Protein AF-A0A1G8EFN6-F1 (afdb_monomer)

Structure (mmCIF, N/CA/C/O backbone):
data_AF-A0A1G8EFN6-F1
#
_entry.id   AF-A0A1G8EFN6-F1
#
loop_
_atom_site.group_PDB
_atom_site.id
_atom_site.type_symbol
_atom_site.label_atom_id
_atom_site.label_alt_id
_atom_site.label_comp_id
_atom_site.label_asym_id
_atom_site.label_entity_id
_atom_site.label_seq_id
_atom_site.pdbx_PDB_ins_code
_atom_site.Cartn_x
_atom_site.Cartn_y
_atom_site.Cartn_z
_atom_site.occupancy
_atom_site.B_iso_or_equiv
_atom_site.auth_seq_id
_atom_site.auth_comp_id
_atom_site.auth_asym_id
_atom_site.auth_atom_id
_atom_site.pdbx_PDB_model_num
ATOM 1 N N . MET A 1 1 ? -45.320 10.508 30.151 1.00 51.62 1 MET A N 1
ATOM 2 C CA . MET A 1 1 ? -44.041 9.845 29.799 1.00 51.62 1 MET A CA 1
ATOM 3 C C . MET A 1 1 ? -43.028 10.117 30.900 1.00 51.62 1 MET A C 1
ATOM 5 O O . MET A 1 1 ? -42.750 11.281 31.154 1.00 51.62 1 MET A O 1
ATOM 9 N N . ALA A 1 2 ? -42.497 9.087 31.560 1.00 49.62 2 ALA A N 1
ATOM 10 C CA . ALA A 1 2 ? -41.414 9.253 32.530 1.00 49.62 2 ALA A CA 1
ATOM 11 C C . ALA A 1 2 ? -40.060 9.252 31.800 1.00 49.62 2 ALA A C 1
ATOM 13 O O . ALA A 1 2 ? -39.802 8.377 30.974 1.00 49.62 2 ALA A O 1
ATOM 14 N N . ARG A 1 3 ? -39.199 10.236 32.081 1.00 64.25 3 ARG A N 1
ATOM 15 C CA . ARG A 1 3 ? -37.804 10.275 31.617 1.00 64.25 3 ARG A CA 1
ATOM 16 C C . ARG A 1 3 ? -36.894 10.329 32.835 1.00 64.25 3 ARG A C 1
ATOM 18 O O . ARG A 1 3 ? -37.072 11.199 33.679 1.00 64.25 3 ARG A O 1
ATOM 25 N N . SER A 1 4 ? -35.908 9.441 32.888 1.00 68.44 4 SER A N 1
ATOM 26 C CA . SER A 1 4 ? -34.828 9.504 33.872 1.00 68.44 4 SER A CA 1
ATOM 27 C C . SER A 1 4 ? -33.563 10.033 33.200 1.00 68.44 4 SER A C 1
ATOM 29 O O . SER A 1 4 ? -33.273 9.682 32.054 1.00 68.44 4 SER A O 1
ATOM 31 N N . ARG A 1 5 ? -32.835 10.919 33.885 1.00 82.94 5 ARG A N 1
ATOM 32 C CA . ARG A 1 5 ? -31.541 11.444 33.433 1.00 82.94 5 ARG A CA 1
ATOM 33 C C . ARG A 1 5 ? -30.468 10.980 34.404 1.00 82.94 5 ARG A C 1
ATOM 35 O O . ARG A 1 5 ? -30.599 11.178 35.605 1.00 82.94 5 ARG A O 1
ATOM 42 N N . VAL A 1 6 ? -29.394 10.418 33.863 1.00 83.38 6 VAL A N 1
ATOM 43 C CA . VAL A 1 6 ? -28.186 10.088 34.620 1.00 83.38 6 VAL A CA 1
ATOM 44 C C . VAL A 1 6 ? -27.107 11.087 34.228 1.00 83.38 6 VAL A C 1
ATOM 46 O O . VAL A 1 6 ? -26.830 11.268 33.043 1.00 83.38 6 VAL A O 1
ATOM 49 N N . GLN A 1 7 ? -26.509 11.743 35.219 1.00 86.56 7 GLN A N 1
ATOM 50 C CA . GLN A 1 7 ? -25.339 12.593 35.025 1.00 86.56 7 GLN A CA 1
ATOM 51 C C . GLN A 1 7 ? -24.101 11.857 35.5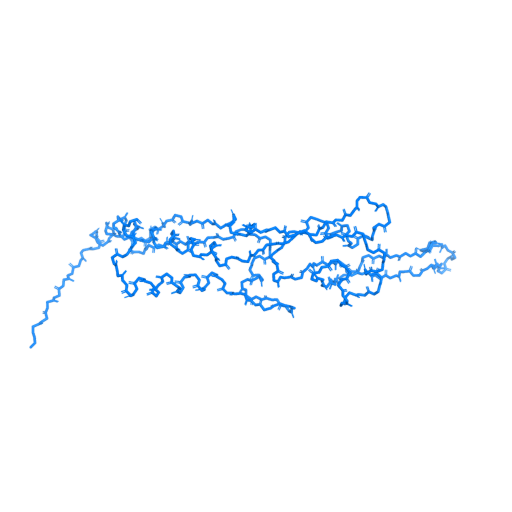26 1.00 86.56 7 GLN A C 1
ATOM 53 O O . GLN A 1 7 ? -24.049 11.414 36.672 1.00 86.56 7 GLN A O 1
ATOM 58 N N . LEU A 1 8 ? -23.106 11.714 34.655 1.00 88.00 8 LEU A N 1
ATOM 59 C CA . LEU A 1 8 ? -21.818 11.139 35.021 1.00 88.00 8 LEU A CA 1
ATOM 60 C C . LEU A 1 8 ? -20.874 12.261 35.438 1.00 88.00 8 LEU A C 1
ATOM 62 O O . LEU A 1 8 ? -20.755 13.270 34.744 1.00 88.00 8 LEU A O 1
ATOM 66 N N . THR A 1 9 ? -20.162 12.071 36.547 1.00 92.81 9 THR A N 1
ATOM 67 C CA . THR A 1 9 ? -19.117 13.020 36.933 1.00 92.81 9 THR A CA 1
ATOM 68 C C . THR A 1 9 ? -17.960 12.957 35.929 1.00 92.81 9 THR A C 1
ATOM 70 O O . THR A 1 9 ? -17.639 11.871 35.428 1.00 92.81 9 THR A O 1
ATOM 73 N N . PRO A 1 10 ? -17.269 14.080 35.654 1.00 91.50 10 PRO A N 1
ATOM 74 C CA . PRO A 1 10 ? -16.129 14.087 34.738 1.00 91.50 10 PRO A CA 1
ATOM 75 C C . PRO A 1 10 ? -15.048 13.059 35.107 1.00 91.50 10 PRO A C 1
ATOM 77 O O . PRO A 1 10 ? -14.484 12.405 34.232 1.00 91.50 10 PRO A O 1
ATOM 80 N N . GLY A 1 11 ? -14.793 12.859 36.405 1.00 92.81 11 GLY A N 1
ATOM 81 C CA . GLY A 1 11 ? -13.846 11.851 36.889 1.00 92.81 11 GLY A CA 1
ATOM 82 C C . GLY A 1 11 ? -14.282 10.414 36.588 1.00 92.81 11 GLY A C 1
ATOM 83 O O . GLY A 1 11 ? -13.457 9.586 36.207 1.00 92.81 11 GLY A O 1
ATOM 84 N N . PHE A 1 12 ? -15.579 10.106 36.696 1.00 92.50 12 PHE A N 1
ATOM 85 C CA . PHE A 1 12 ? -16.094 8.789 36.325 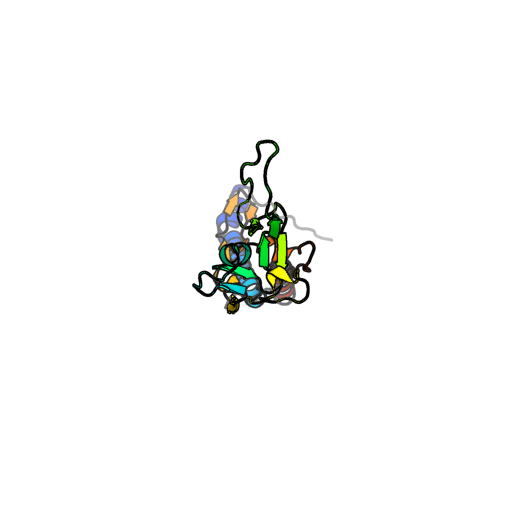1.00 92.50 12 PHE A CA 1
ATOM 86 C C . PHE A 1 12 ? -16.023 8.554 34.813 1.00 92.50 12 PHE A C 1
ATOM 88 O O . PHE A 1 12 ? -15.548 7.502 34.391 1.00 92.50 12 PHE A O 1
ATOM 95 N N . ALA A 1 13 ? -16.390 9.550 34.001 1.00 91.94 13 ALA A N 1
ATOM 96 C CA . ALA A 1 13 ? -16.280 9.468 32.545 1.00 91.94 13 ALA A CA 1
ATOM 97 C C . ALA A 1 13 ? -14.833 9.211 32.083 1.00 91.94 13 ALA A C 1
ATOM 99 O O . ALA A 1 13 ? -14.603 8.342 31.243 1.00 91.94 13 ALA A O 1
ATOM 100 N N . LYS A 1 14 ? -13.844 9.889 32.685 1.00 94.25 14 LYS A N 1
ATOM 101 C CA . LYS A 1 14 ? -12.415 9.643 32.414 1.00 94.25 14 LYS A CA 1
ATOM 102 C C . LYS A 1 14 ? -11.990 8.213 32.761 1.00 94.25 14 LYS A C 1
ATOM 104 O O . LYS A 1 14 ? -11.278 7.586 31.984 1.00 94.25 14 LYS A O 1
ATOM 109 N N . ARG A 1 15 ? -12.448 7.662 33.892 1.00 93.69 15 ARG A N 1
ATOM 110 C CA . ARG A 1 15 ? -12.154 6.264 34.270 1.00 93.69 15 ARG A CA 1
ATOM 111 C C . ARG A 1 15 ? -12.796 5.251 33.323 1.00 93.69 15 ARG A C 1
ATOM 113 O O . ARG A 1 15 ? -12.172 4.239 33.016 1.00 93.69 15 ARG A O 1
ATOM 120 N N . LEU A 1 16 ? -14.009 5.523 32.837 1.00 95.25 16 LEU A N 1
ATOM 121 C CA . LEU A 1 16 ? -14.641 4.694 31.807 1.00 95.25 16 LEU A CA 1
ATOM 122 C C . LEU A 1 16 ? -13.840 4.718 30.500 1.00 95.25 16 LEU A C 1
ATOM 124 O O . LEU A 1 16 ? -13.570 3.654 29.941 1.00 95.25 16 LEU A O 1
ATOM 128 N N . ALA A 1 17 ? -13.429 5.911 30.057 1.00 94.25 17 ALA A N 1
ATOM 129 C CA . ALA A 1 17 ? -12.595 6.097 28.873 1.00 94.25 17 ALA A CA 1
ATOM 130 C C . ALA A 1 17 ? -11.268 5.326 28.994 1.00 94.25 17 ALA A C 1
ATOM 132 O O . ALA A 1 17 ? -10.945 4.518 28.129 1.00 94.25 17 ALA A O 1
ATOM 133 N N . ALA A 1 18 ? -10.553 5.497 30.109 1.00 93.88 18 ALA A N 1
ATOM 134 C CA . ALA A 1 18 ? -9.249 4.878 30.350 1.00 93.88 18 ALA A CA 1
ATOM 135 C C . ALA A 1 18 ? -9.283 3.355 30.586 1.00 93.88 18 ALA A C 1
ATOM 137 O O . ALA A 1 18 ? -8.236 2.712 30.540 1.00 93.88 18 ALA A O 1
ATOM 138 N N . GLY A 1 19 ? -10.456 2.779 30.864 1.00 95.50 19 GLY A N 1
ATOM 139 C CA . GLY A 1 19 ? -10.611 1.361 31.182 1.00 95.50 19 GLY A CA 1
ATOM 140 C C . GLY A 1 19 ? -11.482 0.622 30.163 1.00 95.50 19 GLY A C 1
ATOM 141 O O . GLY A 1 19 ? -10.977 0.226 29.112 1.00 95.50 19 GLY A O 1
ATOM 142 N N . PRO A 1 20 ? -12.774 0.377 30.457 1.00 95.81 20 PRO A N 1
ATOM 143 C CA . PRO A 1 20 ? -13.640 -0.421 29.590 1.00 95.81 20 PRO A CA 1
ATOM 144 C C . PRO A 1 20 ? -13.721 0.067 28.139 1.00 95.81 20 PRO A C 1
ATOM 146 O O . PRO A 1 20 ? -13.652 -0.756 27.232 1.00 95.81 20 PRO A O 1
ATOM 149 N N . VAL A 1 21 ? -13.837 1.381 27.910 1.00 95.56 21 VAL A N 1
ATOM 150 C CA . VAL A 1 21 ? -13.976 1.931 26.549 1.00 95.56 21 VAL A CA 1
ATOM 151 C C . VAL A 1 21 ? -12.695 1.720 25.751 1.00 95.56 21 VAL A C 1
ATOM 153 O O . VAL A 1 21 ? -12.764 1.282 24.608 1.00 95.56 21 VAL A O 1
ATOM 156 N N . ARG A 1 22 ? -11.530 1.962 26.360 1.00 97.19 22 ARG A N 1
ATOM 157 C CA . ARG A 1 22 ? -10.235 1.700 25.730 1.00 97.19 22 ARG A CA 1
ATOM 158 C C . ARG A 1 22 ? -10.098 0.257 25.255 1.00 97.19 22 ARG A C 1
ATOM 160 O O . ARG A 1 22 ? -9.781 0.054 24.090 1.00 97.19 22 ARG A O 1
ATOM 167 N N . ARG A 1 23 ? -10.405 -0.724 26.108 1.00 96.06 23 ARG A N 1
ATOM 168 C CA . ARG A 1 23 ? -10.332 -2.149 25.733 1.00 96.06 23 ARG A CA 1
ATOM 169 C C . ARG A 1 23 ? -11.264 -2.502 24.577 1.00 96.06 23 ARG A C 1
ATOM 171 O O . ARG A 1 23 ? -10.895 -3.268 23.695 1.00 96.06 23 ARG A O 1
ATOM 178 N N . GLU A 1 24 ? -12.468 -1.933 24.559 1.00 95.25 24 GLU A N 1
ATOM 179 C CA . GLU A 1 24 ? -13.392 -2.131 23.439 1.00 95.25 24 GLU A CA 1
ATOM 180 C C . GLU A 1 24 ? -12.864 -1.512 22.143 1.00 95.25 24 GLU A C 1
ATOM 182 O O . GLU A 1 24 ? -12.971 -2.131 21.087 1.00 95.25 24 GLU A O 1
ATOM 187 N N . VAL A 1 25 ? -12.262 -0.322 22.208 1.00 96.06 25 VAL A N 1
ATOM 188 C CA . VAL A 1 25 ? -11.626 0.320 21.049 1.00 96.06 25 VAL A CA 1
ATOM 189 C C . VAL A 1 25 ? -10.422 -0.487 20.553 1.00 96.06 25 VAL A C 1
ATOM 191 O O . VAL A 1 25 ? -10.266 -0.639 19.342 1.00 96.06 25 VAL A O 1
ATOM 194 N N . GLU A 1 26 ? -9.611 -1.059 21.445 1.00 97.00 26 GLU A N 1
ATOM 195 C CA . GLU A 1 26 ? -8.520 -1.979 21.085 1.00 97.00 26 GLU A CA 1
ATOM 196 C C . GLU A 1 26 ? -9.076 -3.208 20.345 1.00 97.00 26 GLU A C 1
ATOM 198 O O . GLU A 1 26 ? -8.664 -3.479 19.219 1.00 97.00 26 GLU A O 1
ATOM 203 N N . ALA A 1 27 ? -10.114 -3.859 20.879 1.00 95.44 27 ALA A N 1
ATOM 204 C CA . ALA A 1 27 ? -10.761 -5.002 20.228 1.00 95.44 27 ALA A CA 1
ATOM 205 C C . ALA A 1 27 ? -11.405 -4.656 18.868 1.00 95.44 27 ALA A C 1
ATOM 207 O O . ALA A 1 27 ? -11.416 -5.475 17.946 1.00 95.44 27 ALA A O 1
ATOM 208 N N . VAL A 1 28 ? -11.968 -3.449 18.711 1.00 95.75 28 VAL A N 1
ATOM 209 C CA . VAL A 1 28 ? -12.426 -2.954 17.398 1.00 95.75 28 VAL A CA 1
ATOM 210 C C . VAL A 1 28 ? -11.240 -2.813 16.450 1.00 95.75 28 VAL A C 1
ATOM 212 O O . VAL A 1 28 ? -11.319 -3.281 15.318 1.00 95.75 28 VAL A O 1
ATOM 215 N N . SER A 1 29 ? -10.150 -2.198 16.904 1.00 97.50 29 SER A N 1
ATOM 216 C CA . SER A 1 29 ? -8.967 -1.922 16.081 1.00 97.50 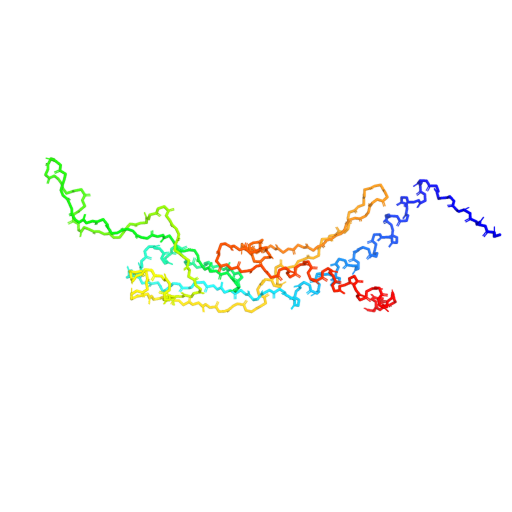29 SER A CA 1
ATOM 217 C C . SER A 1 29 ? -8.292 -3.216 15.619 1.00 97.50 29 SER A C 1
ATOM 219 O O . SER A 1 29 ? -7.891 -3.333 14.463 1.00 97.50 29 SER A O 1
ATOM 221 N N . GLU A 1 30 ? -8.240 -4.240 16.471 1.00 97.94 30 GLU A N 1
ATOM 222 C CA . GLU A 1 30 ? -7.768 -5.579 16.103 1.00 97.94 30 GLU A CA 1
ATOM 223 C C . GLU A 1 30 ? -8.676 -6.260 15.073 1.00 97.94 30 GLU A C 1
ATOM 225 O O . GLU A 1 30 ? -8.187 -6.862 14.115 1.00 97.94 30 GLU A O 1
ATOM 230 N N . ALA A 1 31 ? -9.999 -6.144 15.228 1.00 97.44 31 ALA A N 1
ATOM 231 C CA . ALA A 1 31 ? -10.942 -6.675 14.249 1.00 97.44 31 ALA A CA 1
ATOM 232 C C . ALA A 1 31 ? -10.799 -5.974 12.889 1.00 97.44 31 ALA A C 1
ATOM 234 O O . ALA A 1 31 ? -10.773 -6.652 11.864 1.00 97.44 31 ALA A O 1
ATOM 235 N N . VAL A 1 32 ? -10.645 -4.644 12.879 1.00 98.25 32 VAL A N 1
ATOM 236 C CA . VAL A 1 32 ? -10.392 -3.869 11.652 1.00 98.25 32 VAL A CA 1
ATOM 237 C C . VAL A 1 32 ? -9.061 -4.269 11.029 1.00 98.25 32 VAL A C 1
ATOM 239 O O . VAL A 1 32 ? -8.998 -4.455 9.821 1.00 98.25 32 VAL A O 1
ATOM 242 N N . THR A 1 33 ? -8.019 -4.480 11.830 1.00 98.62 33 THR A N 1
ATOM 243 C CA . THR A 1 33 ? -6.702 -4.919 11.348 1.00 98.62 33 THR A CA 1
ATOM 244 C C . THR A 1 33 ? -6.770 -6.295 10.690 1.00 98.62 33 THR A C 1
ATOM 246 O O . THR A 1 33 ? -6.210 -6.488 9.614 1.00 98.62 33 THR A O 1
ATOM 249 N N . ARG A 1 34 ? -7.483 -7.255 11.291 1.00 98.38 34 ARG A N 1
ATOM 250 C CA . ARG A 1 34 ? -7.685 -8.585 10.698 1.00 98.38 34 ARG A CA 1
ATOM 251 C C . ARG A 1 34 ? -8.443 -8.499 9.373 1.00 98.38 34 ARG A C 1
ATOM 253 O O . ARG A 1 34 ? -7.960 -9.013 8.373 1.00 98.38 34 ARG A O 1
ATOM 260 N N . GLU A 1 35 ? -9.562 -7.784 9.355 1.00 98.38 35 GLU A N 1
ATOM 261 C CA . GLU A 1 35 ? -10.353 -7.570 8.138 1.00 98.38 35 GLU A CA 1
ATOM 262 C C . GLU A 1 35 ? -9.547 -6.825 7.055 1.00 98.38 35 GLU A C 1
ATOM 264 O O . GLU A 1 35 ? -9.655 -7.116 5.867 1.00 98.38 35 GLU A O 1
ATOM 269 N N . THR A 1 36 ? -8.693 -5.882 7.459 1.00 98.56 36 THR A N 1
ATOM 270 C CA . THR A 1 36 ? -7.780 -5.168 6.557 1.00 98.56 36 THR A CA 1
ATOM 271 C C . THR A 1 36 ? -6.790 -6.134 5.922 1.00 98.56 36 THR A C 1
ATOM 273 O O . THR A 1 36 ? -6.587 -6.063 4.718 1.00 98.56 36 THR A O 1
ATOM 276 N N . ARG A 1 37 ? -6.207 -7.063 6.691 1.00 98.62 37 ARG A N 1
ATOM 277 C CA . ARG A 1 37 ? -5.285 -8.083 6.161 1.00 98.62 37 ARG A CA 1
ATOM 278 C C . ARG A 1 37 ? -5.959 -9.007 5.152 1.00 98.62 37 ARG A C 1
ATOM 280 O O . ARG A 1 37 ? -5.337 -9.340 4.154 1.00 98.62 37 ARG A O 1
ATOM 287 N N . GLU A 1 38 ? -7.214 -9.382 5.389 1.00 98.25 38 GLU A N 1
ATOM 288 C CA . GLU A 1 38 ? -7.996 -10.219 4.464 1.00 98.25 38 GLU A CA 1
ATOM 289 C C . GLU A 1 38 ? -8.333 -9.501 3.151 1.00 98.25 38 GLU A C 1
ATOM 291 O O . GLU A 1 38 ? -8.483 -10.137 2.111 1.00 98.25 38 GLU A O 1
ATOM 296 N N . ARG A 1 39 ? -8.459 -8.171 3.191 1.00 98.19 39 ARG A N 1
ATOM 297 C CA . ARG A 1 39 ? -8.787 -7.334 2.025 1.00 98.19 39 ARG A CA 1
ATOM 298 C C . ARG A 1 39 ? -7.576 -6.694 1.363 1.00 98.19 39 ARG A C 1
ATOM 300 O O . ARG A 1 39 ? -7.734 -6.092 0.300 1.00 98.19 39 ARG A O 1
ATOM 307 N N . ALA A 1 40 ? -6.419 -6.742 2.013 1.00 98.12 40 ALA A N 1
ATOM 308 C CA . ALA A 1 40 ? -5.211 -6.116 1.519 1.00 98.12 40 ALA A CA 1
ATOM 309 C C . ALA A 1 40 ? -4.877 -6.705 0.143 1.00 98.12 40 ALA A C 1
ATOM 311 O O . ALA A 1 40 ? -4.951 -7.923 -0.028 1.00 98.12 40 ALA A O 1
ATOM 312 N N . PRO A 1 41 ? -4.520 -5.868 -0.844 1.00 97.94 41 PRO A N 1
ATOM 313 C CA . PRO A 1 41 ? -4.052 -6.389 -2.114 1.00 97.94 41 PRO A CA 1
ATOM 314 C C . PRO A 1 41 ? -2.769 -7.194 -1.916 1.00 97.94 41 PRO A C 1
ATOM 316 O O . PRO A 1 41 ? -1.969 -6.912 -1.020 1.00 97.94 41 PRO A O 1
ATOM 319 N N . ASP A 1 42 ? -2.529 -8.140 -2.816 1.00 98.31 42 ASP A N 1
ATOM 320 C CA . ASP A 1 42 ? -1.191 -8.692 -2.979 1.00 98.31 42 ASP A CA 1
ATOM 321 C C . ASP A 1 42 ? -0.213 -7.601 -3.440 1.00 98.31 42 ASP A C 1
ATOM 323 O O . ASP A 1 42 ? -0.594 -6.478 -3.794 1.00 98.31 42 ASP A O 1
ATOM 327 N N . ALA A 1 43 ? 1.075 -7.920 -3.418 1.00 98.62 43 ALA A N 1
ATOM 328 C CA . ALA A 1 43 ? 2.103 -7.064 -3.982 1.00 98.62 43 ALA A CA 1
ATOM 329 C C . ALA A 1 43 ? 2.826 -7.775 -5.122 1.00 98.62 43 ALA A C 1
ATOM 331 O O . ALA A 1 43 ? 2.704 -8.983 -5.310 1.00 98.62 43 ALA A O 1
ATOM 332 N N . LYS A 1 44 ? 3.660 -7.016 -5.820 1.00 98.44 44 LYS A N 1
ATOM 333 C CA . LYS A 1 44 ? 4.621 -7.530 -6.788 1.00 98.44 44 LYS A CA 1
ATOM 334 C C . LYS A 1 44 ? 5.933 -6.781 -6.709 1.00 98.44 44 LYS A C 1
ATOM 336 O O . LYS A 1 44 ? 5.970 -5.605 -6.337 1.00 98.44 44 LYS A O 1
ATOM 341 N N . ALA A 1 45 ? 7.003 -7.467 -7.088 1.00 98.38 45 ALA A N 1
ATOM 342 C CA . ALA A 1 45 ? 8.348 -6.925 -7.168 1.00 98.38 45 ALA A CA 1
ATOM 343 C C . ALA A 1 45 ? 8.865 -6.947 -8.604 1.00 98.38 45 ALA A C 1
ATOM 345 O O . ALA A 1 45 ? 8.745 -7.955 -9.297 1.00 98.38 45 ALA A O 1
ATOM 346 N N . TRP A 1 46 ? 9.437 -5.832 -9.047 1.00 98.06 46 TRP A N 1
ATOM 347 C CA . TRP A 1 46 ? 10.176 -5.789 -10.302 1.00 98.06 46 TRP A CA 1
ATOM 348 C C . TRP A 1 46 ? 11.584 -6.327 -10.068 1.00 98.06 46 TRP A C 1
ATOM 350 O O . TRP A 1 46 ? 12.318 -5.791 -9.237 1.00 98.06 46 TRP A O 1
ATOM 360 N N . LEU A 1 47 ? 11.946 -7.379 -10.794 1.00 97.38 47 LEU A N 1
ATOM 361 C CA . LEU A 1 47 ? 13.252 -8.019 -10.718 1.00 97.38 47 LEU A CA 1
ATOM 362 C C . LEU A 1 47 ? 13.985 -7.828 -12.037 1.00 97.38 47 LEU A C 1
ATOM 364 O O . LEU A 1 47 ? 13.513 -8.235 -13.098 1.00 97.38 47 LEU A O 1
ATOM 368 N N . THR A 1 48 ? 15.156 -7.223 -11.975 1.00 95.38 48 THR A N 1
ATOM 369 C CA . THR A 1 48 ? 16.014 -6.982 -13.124 1.00 95.38 48 THR A CA 1
ATOM 370 C C . THR A 1 48 ? 17.155 -7.998 -13.141 1.00 95.38 48 THR A C 1
ATOM 372 O O . THR A 1 48 ? 17.847 -8.205 -12.146 1.00 95.38 48 THR A O 1
ATOM 375 N N . ALA A 1 49 ? 17.388 -8.645 -14.288 1.00 93.00 49 ALA A N 1
ATOM 376 C CA . ALA A 1 49 ? 18.558 -9.504 -14.451 1.00 93.00 49 ALA A CA 1
ATOM 377 C C . ALA A 1 49 ? 19.858 -8.698 -14.275 1.00 93.00 49 ALA A C 1
ATOM 379 O O . ALA A 1 49 ? 19.996 -7.613 -14.836 1.00 93.00 49 ALA A O 1
ATOM 380 N N . LYS A 1 50 ? 20.843 -9.253 -13.560 1.00 84.94 50 LYS A N 1
ATOM 381 C CA . LYS A 1 50 ? 22.186 -8.662 -13.417 1.00 84.94 50 LYS A CA 1
ATOM 382 C C . LYS A 1 50 ? 22.984 -8.825 -14.717 1.00 84.94 50 LYS A C 1
ATOM 384 O O . LYS A 1 50 ? 23.833 -9.703 -14.831 1.00 84.94 50 LYS A O 1
ATOM 389 N N . ASP A 1 51 ? 22.649 -8.016 -15.713 1.00 84.06 51 ASP A N 1
ATOM 390 C CA . ASP A 1 51 ? 23.215 -8.028 -17.063 1.00 84.06 51 ASP A CA 1
ATOM 391 C C . ASP A 1 51 ? 23.500 -6.584 -17.503 1.00 84.06 51 ASP A C 1
ATOM 393 O O . ASP A 1 51 ? 22.626 -5.721 -17.435 1.00 84.06 51 ASP A O 1
ATOM 397 N N . GLU A 1 52 ? 24.709 -6.319 -18.005 1.00 81.00 52 GLU A N 1
ATOM 398 C CA . GLU A 1 52 ? 25.140 -5.000 -18.503 1.00 81.00 52 GLU A CA 1
ATOM 399 C C . GLU A 1 52 ? 24.278 -4.472 -19.662 1.00 81.00 52 GLU A C 1
ATOM 401 O O . GLU A 1 52 ? 24.310 -3.290 -20.000 1.00 81.00 52 GLU A O 1
ATOM 406 N N . ARG A 1 53 ? 23.492 -5.347 -20.298 1.00 83.62 53 ARG A N 1
ATOM 407 C CA . ARG A 1 53 ? 22.568 -4.994 -21.383 1.00 83.62 53 ARG A CA 1
ATOM 408 C C . ARG A 1 53 ? 21.239 -4.427 -20.891 1.00 83.62 53 ARG A C 1
ATOM 410 O O . ARG A 1 53 ? 20.411 -4.046 -21.725 1.00 83.62 53 ARG A O 1
ATOM 417 N N . VAL A 1 54 ? 20.999 -4.400 -19.581 1.00 86.19 54 VAL A N 1
ATOM 418 C CA . VAL A 1 54 ? 19.794 -3.798 -19.015 1.00 86.19 54 VAL A CA 1
ATOM 419 C C . VAL A 1 54 ? 19.831 -2.282 -19.177 1.00 86.19 54 VAL A C 1
ATOM 421 O O . VAL A 1 54 ? 20.857 -1.621 -19.037 1.00 86.19 54 VAL A O 1
ATOM 424 N N . ARG A 1 55 ? 18.671 -1.709 -19.500 1.00 87.25 55 ARG A N 1
ATOM 425 C CA . ARG A 1 55 ? 18.534 -0.262 -19.632 1.00 87.25 55 ARG A CA 1
ATOM 426 C C . ARG A 1 55 ? 18.560 0.415 -18.259 1.00 87.25 55 ARG A C 1
ATOM 428 O O . ARG A 1 55 ? 17.909 -0.089 -17.348 1.00 87.25 55 ARG A O 1
ATOM 435 N N . PRO A 1 56 ? 19.169 1.607 -18.128 1.00 88.44 56 PRO A N 1
ATOM 436 C CA . PRO A 1 56 ? 19.226 2.325 -16.851 1.00 88.44 56 PRO A CA 1
ATOM 437 C C . PRO A 1 56 ? 17.865 2.548 -16.168 1.00 88.44 56 PRO A C 1
ATOM 439 O O . PRO A 1 56 ? 17.771 2.526 -14.947 1.00 88.44 56 PRO A O 1
ATOM 442 N N . SER A 1 57 ? 16.788 2.730 -16.936 1.00 92.44 57 SER A N 1
ATOM 443 C CA . SER A 1 57 ? 15.424 2.872 -16.404 1.00 92.44 57 SER A CA 1
ATOM 444 C C . SER A 1 57 ? 14.901 1.609 -15.713 1.00 92.44 57 SER A C 1
ATOM 446 O O . SER A 1 57 ? 14.148 1.702 -14.749 1.00 92.44 57 SER A O 1
ATOM 448 N N . HIS A 1 58 ? 15.301 0.430 -16.188 1.00 93.69 58 HIS A N 1
ATOM 449 C CA . HIS A 1 58 ? 14.898 -0.859 -15.627 1.00 93.69 58 HIS A CA 1
ATOM 450 C C . HIS A 1 58 ? 15.730 -1.217 -14.398 1.00 93.69 58 HIS A C 1
ATOM 452 O O . HIS A 1 58 ? 15.209 -1.816 -13.464 1.00 93.69 58 HIS A O 1
ATOM 458 N N . ASP A 1 59 ? 17.001 -0.818 -14.390 1.00 90.88 59 ASP A N 1
ATOM 459 C CA . ASP A 1 59 ? 17.861 -0.904 -13.210 1.00 90.88 59 ASP A CA 1
ATOM 460 C C . ASP A 1 59 ? 17.295 -0.044 -12.067 1.00 90.88 59 ASP A C 1
ATOM 462 O O . ASP A 1 59 ? 17.152 -0.505 -10.943 1.00 90.88 59 ASP A O 1
ATOM 466 N N . HIS A 1 60 ? 16.799 1.161 -12.374 1.00 89.75 60 HIS A N 1
ATOM 467 C CA . HIS A 1 60 ? 16.084 1.992 -11.396 1.00 89.75 60 HIS A CA 1
ATOM 468 C C . HIS A 1 60 ? 14.760 1.377 -10.901 1.00 89.75 60 HIS A C 1
ATOM 470 O O . HIS A 1 60 ? 14.286 1.687 -9.804 1.00 89.75 60 HIS A O 1
ATOM 476 N N . ALA A 1 61 ? 14.125 0.541 -11.722 1.00 93.94 61 ALA A N 1
ATOM 477 C CA . ALA A 1 61 ? 12.923 -0.180 -11.331 1.00 93.94 61 ALA A CA 1
ATOM 478 C C . ALA A 1 61 ? 13.221 -1.428 -10.493 1.00 93.94 61 ALA A C 1
ATOM 480 O O . ALA A 1 61 ? 12.307 -1.932 -9.841 1.00 93.94 61 ALA A O 1
ATOM 481 N N . ASP A 1 62 ? 14.468 -1.900 -10.460 1.00 95.94 62 ASP A N 1
ATOM 482 C CA . ASP A 1 62 ? 14.843 -3.082 -9.694 1.00 95.94 62 ASP A CA 1
ATOM 483 C C . ASP A 1 62 ? 14.511 -2.930 -8.206 1.00 95.94 62 ASP A C 1
ATOM 485 O O . ASP A 1 62 ? 14.686 -1.876 -7.589 1.00 95.94 62 ASP A O 1
ATOM 489 N N . GLY A 1 63 ? 13.947 -3.991 -7.635 1.00 95.12 63 GLY A N 1
ATOM 490 C CA . GLY A 1 63 ? 13.527 -4.025 -6.240 1.00 95.12 63 GLY A CA 1
ATOM 491 C C . GLY A 1 63 ? 12.288 -3.181 -5.921 1.00 95.12 63 GLY A C 1
ATOM 492 O O . GLY A 1 63 ? 11.848 -3.173 -4.765 1.00 95.12 63 GLY A O 1
ATOM 493 N N . GLN A 1 64 ? 11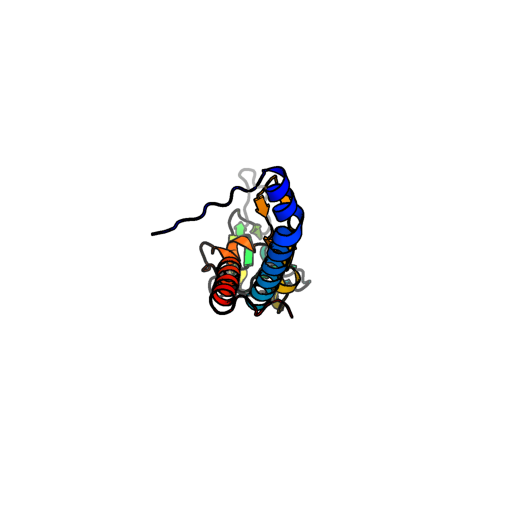.672 -2.492 -6.895 1.00 97.31 64 GLN A N 1
ATOM 494 C CA . GLN A 1 64 ? 10.377 -1.849 -6.665 1.00 97.31 64 GLN A CA 1
ATOM 495 C C . GLN A 1 64 ? 9.359 -2.899 -6.233 1.00 97.31 64 GLN A C 1
ATOM 497 O O . GLN A 1 64 ? 8.947 -3.732 -7.030 1.00 97.31 64 GLN A O 1
ATOM 502 N N . THR A 1 65 ? 8.938 -2.817 -4.974 1.00 98.25 65 THR A N 1
ATOM 503 C CA . THR A 1 65 ? 7.892 -3.653 -4.390 1.00 98.25 65 THR A CA 1
ATOM 504 C C . THR A 1 65 ? 6.666 -2.781 -4.149 1.00 98.25 65 THR A C 1
ATOM 506 O O . THR A 1 65 ? 6.734 -1.837 -3.360 1.00 98.25 65 THR A O 1
ATOM 509 N N . ILE A 1 66 ? 5.575 -3.046 -4.867 1.00 98.06 66 ILE A N 1
ATOM 510 C CA . ILE A 1 66 ? 4.361 -2.213 -4.886 1.00 98.06 66 ILE A CA 1
ATOM 511 C C . ILE A 1 66 ? 3.099 -3.084 -4.812 1.00 98.06 66 ILE A C 1
ATOM 513 O O . ILE A 1 66 ? 3.163 -4.256 -5.182 1.00 98.06 66 ILE A O 1
ATOM 517 N N . PRO A 1 67 ? 1.952 -2.543 -4.364 1.00 98.38 67 PRO A N 1
ATOM 518 C CA . PRO A 1 67 ? 0.667 -3.230 -4.464 1.00 98.38 67 PRO A CA 1
ATOM 519 C C . PRO A 1 67 ? 0.338 -3.644 -5.906 1.00 98.38 67 PRO A C 1
ATOM 521 O O . PRO A 1 67 ? 0.598 -2.894 -6.850 1.00 98.38 67 PRO A O 1
ATOM 524 N N . GLU A 1 68 ? -0.263 -4.822 -6.072 1.00 97.50 68 GLU A N 1
ATOM 525 C CA . GLU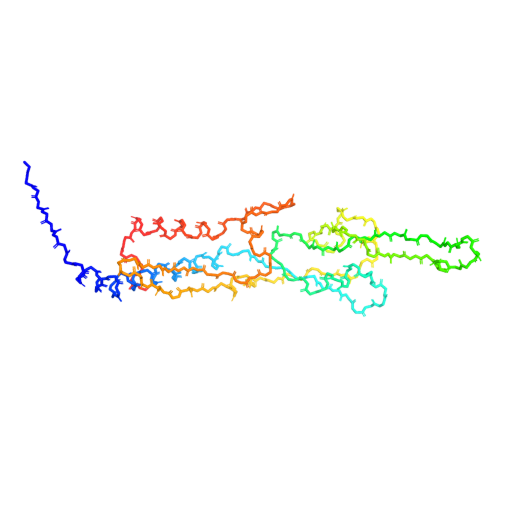 A 1 68 ? -0.521 -5.458 -7.373 1.00 97.50 68 GLU A CA 1
ATOM 526 C C . GLU A 1 68 ? -1.365 -4.578 -8.308 1.00 97.50 68 GLU A C 1
ATOM 528 O O . GLU A 1 68 ? -1.138 -4.512 -9.519 1.00 97.50 68 GLU A O 1
ATOM 533 N N . ASN A 1 69 ? -2.314 -3.834 -7.731 1.00 96.94 69 ASN A N 1
ATOM 534 C CA . ASN A 1 69 ? -3.218 -2.959 -8.467 1.00 96.94 69 ASN A CA 1
ATOM 535 C C . ASN A 1 69 ? -2.552 -1.690 -9.014 1.00 96.94 69 ASN A C 1
ATOM 537 O O . ASN A 1 69 ? -3.231 -0.925 -9.699 1.00 96.94 69 ASN A O 1
ATOM 541 N N . LEU A 1 70 ? -1.267 -1.445 -8.755 1.00 97.75 70 LEU A N 1
ATOM 542 C CA . LEU A 1 70 ? -0.529 -0.289 -9.266 1.00 97.75 70 LEU A CA 1
ATOM 543 C C . LEU A 1 70 ? 0.409 -0.678 -10.420 1.00 97.75 70 LEU A C 1
ATOM 545 O O . LEU A 1 70 ? 0.754 -1.846 -10.608 1.00 97.75 70 LEU A O 1
ATOM 549 N N . SER A 1 71 ? 0.801 0.308 -11.228 1.00 97.69 71 SER A N 1
ATOM 550 C CA . SER A 1 71 ? 1.898 0.155 -12.192 1.00 97.69 71 SER A CA 1
ATOM 551 C C . SER A 1 71 ? 3.235 0.501 -11.540 1.00 97.69 71 SER A C 1
ATOM 553 O O . SER A 1 71 ? 3.309 1.413 -10.714 1.00 97.69 71 SER A O 1
ATOM 555 N N . TYR A 1 72 ? 4.304 -0.169 -11.957 1.00 97.62 72 TYR A N 1
ATOM 556 C CA . TYR A 1 72 ? 5.684 0.246 -11.727 1.00 97.62 72 TYR A CA 1
ATOM 557 C C . TYR A 1 72 ? 5.965 1.607 -12.355 1.00 97.62 72 TYR A C 1
ATOM 559 O O . TYR A 1 72 ? 5.317 2.004 -13.326 1.00 97.62 72 TYR A O 1
ATOM 567 N N . GLN A 1 73 ? 6.953 2.303 -11.798 1.00 96.50 73 G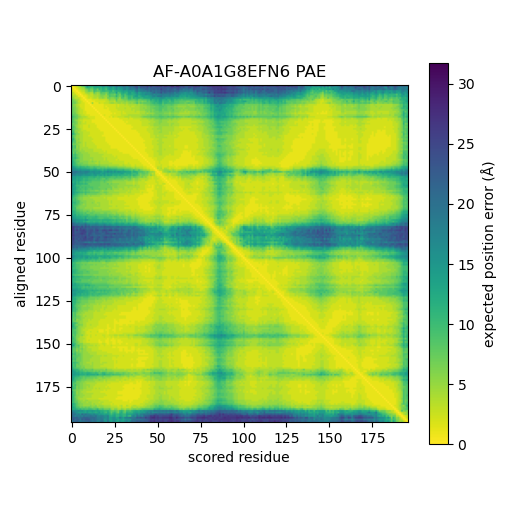LN A N 1
ATOM 568 C CA . GLN A 1 73 ? 7.411 3.600 -12.284 1.00 96.50 73 GLN A CA 1
ATOM 569 C C . GLN A 1 73 ? 8.815 3.450 -12.858 1.00 96.50 73 GLN A C 1
ATOM 571 O O . GLN A 1 73 ? 9.775 3.272 -12.109 1.00 96.50 73 GLN A O 1
ATOM 576 N N . LEU A 1 74 ? 8.938 3.515 -14.179 1.00 95.94 74 LEU A N 1
ATOM 577 C CA . LEU A 1 74 ? 10.224 3.491 -14.862 1.00 95.94 74 LEU A CA 1
ATOM 578 C C . LEU A 1 74 ? 10.578 4.921 -15.265 1.00 95.94 74 LEU A C 1
ATOM 580 O O . LEU A 1 74 ? 9.744 5.577 -15.882 1.00 95.94 74 LEU A O 1
ATOM 584 N N . PRO A 1 75 ? 11.788 5.427 -14.993 1.00 96.06 75 PRO A N 1
ATOM 585 C CA . PRO A 1 75 ? 12.207 6.696 -15.566 1.00 96.06 75 PRO A CA 1
ATOM 586 C C . PRO A 1 75 ? 12.112 6.638 -17.094 1.00 96.06 75 PRO A C 1
ATOM 588 O O . PRO A 1 75 ? 12.598 5.685 -17.718 1.00 96.06 75 PRO A O 1
ATOM 591 N N . SER A 1 76 ? 11.488 7.647 -17.698 1.00 94.69 76 SER A N 1
ATOM 592 C CA . SER A 1 76 ? 11.406 7.741 -19.153 1.00 94.69 76 SER A CA 1
ATOM 593 C C . SER A 1 76 ? 12.809 7.868 -19.744 1.00 94.69 76 SER A C 1
ATOM 595 O O . SER A 1 76 ? 13.726 8.418 -19.123 1.00 94.69 76 SER A O 1
ATOM 597 N N . LEU A 1 77 ? 12.991 7.366 -20.962 1.00 92.25 77 LEU A N 1
ATOM 598 C CA . LEU A 1 77 ? 14.264 7.434 -21.669 1.00 92.25 77 LEU A CA 1
ATOM 599 C C . LEU A 1 77 ? 14.153 8.318 -22.907 1.00 92.25 77 LEU A C 1
ATOM 601 O O . LEU A 1 77 ? 13.210 8.213 -23.680 1.00 92.25 77 LEU A O 1
ATOM 605 N N . THR A 1 78 ? 15.186 9.120 -23.143 1.00 90.06 78 THR A N 1
ATOM 606 C CA . THR A 1 78 ? 15.365 9.875 -24.384 1.00 90.06 78 THR A CA 1
ATOM 607 C C . THR A 1 78 ? 16.667 9.450 -25.041 1.00 90.06 78 THR A C 1
ATOM 609 O O . THR A 1 78 ? 17.718 9.383 -24.398 1.00 90.06 78 THR A O 1
ATOM 612 N N . TYR A 1 79 ? 16.622 9.171 -26.343 1.00 84.81 79 TYR A N 1
ATOM 613 C CA . TYR A 1 79 ? 17.831 8.909 -27.112 1.00 84.81 79 TYR A CA 1
ATOM 614 C C . TYR A 1 79 ? 18.503 10.222 -27.513 1.00 84.81 79 TYR A C 1
ATOM 616 O O . TYR A 1 79 ? 17.998 10.966 -28.355 1.00 84.81 79 TYR A O 1
ATOM 624 N N . ILE A 1 80 ? 19.678 10.491 -26.950 1.00 86.44 80 ILE A N 1
ATOM 625 C CA . ILE A 1 80 ? 20.524 11.596 -27.395 1.00 86.44 80 ILE A CA 1
ATOM 626 C C . ILE A 1 80 ? 21.362 11.091 -28.563 1.00 86.44 80 ILE A C 1
ATOM 628 O O . ILE A 1 80 ? 22.193 10.195 -28.402 1.00 86.44 80 ILE A O 1
ATOM 632 N N . ARG A 1 81 ? 21.152 11.668 -29.748 1.00 85.25 81 ARG A N 1
ATOM 633 C CA . ARG A 1 81 ? 21.923 11.321 -30.947 1.00 85.25 81 ARG A CA 1
ATOM 634 C C . ARG A 1 81 ? 23.400 11.680 -30.774 1.00 85.25 81 ARG A C 1
ATOM 636 O O . ARG A 1 81 ? 23.759 12.595 -30.033 1.00 85.25 81 ARG A O 1
ATOM 643 N N . LYS A 1 82 ? 24.256 10.961 -31.500 1.00 88.50 82 LYS A N 1
ATOM 644 C CA . LYS A 1 82 ? 25.665 11.323 -31.653 1.00 88.50 82 LYS A CA 1
ATOM 645 C C . LYS A 1 82 ? 25.758 12.728 -32.250 1.00 88.50 82 LYS A C 1
ATOM 647 O O . LYS A 1 82 ? 25.084 13.015 -33.236 1.00 88.50 82 LYS A O 1
ATOM 652 N N . GLY A 1 83 ? 26.591 13.579 -31.664 1.00 81.25 83 GLY A N 1
ATOM 653 C CA . GLY A 1 83 ? 26.690 14.980 -32.066 1.00 81.25 83 GLY A CA 1
ATOM 654 C C . GLY A 1 83 ? 28.043 15.595 -31.737 1.00 81.25 83 GLY A C 1
ATOM 655 O O . GLY A 1 83 ? 28.725 15.170 -30.797 1.00 81.25 83 GLY A O 1
ATOM 656 N N . ARG A 1 84 ? 28.423 16.597 -32.532 1.00 77.19 84 ARG A N 1
ATOM 657 C CA . ARG A 1 84 ? 29.577 17.468 -32.294 1.00 77.19 84 ARG A CA 1
ATOM 658 C C . ARG A 1 84 ? 29.087 18.879 -31.971 1.00 77.19 84 ARG A C 1
ATOM 660 O O . ARG A 1 84 ? 28.062 19.299 -32.499 1.00 77.19 84 ARG A O 1
ATOM 667 N N . GLY A 1 85 ? 29.795 19.559 -31.079 1.00 79.62 85 GLY A N 1
ATOM 668 C CA . GLY A 1 85 ? 29.528 20.940 -30.704 1.00 79.62 85 GLY A CA 1
ATOM 669 C C . GLY A 1 85 ? 29.999 21.925 -31.777 1.00 79.62 85 GLY A C 1
ATOM 670 O O . GLY A 1 85 ? 30.633 21.513 -32.754 1.00 79.62 85 GLY A O 1
ATOM 671 N N . PRO A 1 86 ? 29.727 23.228 -31.593 1.00 79.44 86 PRO A N 1
ATOM 672 C CA . PRO A 1 86 ? 30.194 24.287 -32.495 1.00 79.44 86 PRO A CA 1
ATOM 673 C C . PRO A 1 86 ? 31.723 24.335 -32.640 1.00 79.44 86 PRO A C 1
ATOM 675 O O . PRO A 1 86 ? 32.239 24.746 -33.671 1.00 79.44 86 PRO A O 1
ATOM 678 N N . ASP A 1 87 ? 32.445 23.869 -31.621 1.00 83.31 87 ASP A N 1
ATOM 679 C CA . ASP A 1 87 ? 33.903 23.736 -31.574 1.00 83.31 87 ASP A CA 1
ATOM 680 C C . ASP A 1 87 ? 34.421 22.430 -32.214 1.00 83.31 87 ASP A C 1
ATOM 682 O O . ASP A 1 87 ? 35.600 22.093 -32.108 1.00 83.31 87 ASP A O 1
ATOM 686 N N . GLY A 1 88 ? 33.537 21.646 -32.838 1.00 77.62 88 GLY A N 1
ATOM 687 C CA . GLY A 1 88 ? 33.859 20.362 -33.454 1.00 77.62 88 GLY A CA 1
ATOM 688 C C . GLY A 1 88 ? 34.120 19.225 -32.460 1.00 77.62 88 GLY A C 1
ATOM 689 O O . GLY A 1 88 ? 34.314 18.082 -32.899 1.00 77.62 88 GLY A O 1
ATOM 690 N N . LYS A 1 89 ? 34.093 19.471 -31.140 1.00 78.69 89 LYS A N 1
ATOM 691 C CA . LYS A 1 89 ? 34.293 18.425 -30.126 1.00 78.69 89 LYS A CA 1
ATOM 692 C C . LYS A 1 89 ? 33.064 17.537 -30.021 1.00 78.69 89 LYS A C 1
ATOM 694 O O . LYS A 1 89 ? 31.932 17.976 -30.198 1.00 78.69 89 LYS A O 1
ATOM 699 N N . ALA A 1 90 ? 33.278 16.253 -29.747 1.00 72.25 90 ALA A N 1
ATOM 700 C CA . ALA A 1 90 ? 32.177 15.321 -29.551 1.00 72.25 90 ALA A CA 1
ATOM 701 C C . ALA A 1 90 ? 31.423 15.672 -28.259 1.00 72.25 90 ALA A C 1
ATOM 703 O O . ALA A 1 90 ? 31.944 15.474 -27.167 1.00 72.25 90 ALA A O 1
ATOM 704 N N . VAL A 1 91 ? 30.190 16.160 -28.394 1.00 74.75 91 VAL A N 1
ATOM 705 C CA . VAL A 1 91 ? 29.278 16.397 -27.261 1.00 74.75 91 VAL A CA 1
ATOM 706 C C . VAL A 1 91 ? 28.663 15.071 -26.808 1.00 74.75 91 VAL A C 1
ATOM 708 O O . VAL A 1 91 ? 28.446 14.843 -25.623 1.00 74.75 91 VAL A O 1
ATOM 711 N N . ASN A 1 92 ? 28.433 14.156 -27.754 1.00 76.19 92 ASN A N 1
ATOM 712 C CA . ASN A 1 92 ? 28.057 12.777 -27.470 1.00 76.19 92 ASN A CA 1
ATOM 713 C C . ASN A 1 92 ? 28.724 11.849 -28.501 1.00 76.19 92 ASN A C 1
ATOM 715 O O . ASN A 1 92 ? 28.233 11.760 -29.627 1.00 76.19 92 ASN A O 1
ATOM 719 N N . PRO A 1 93 ? 29.853 11.194 -28.177 1.00 73.19 93 PRO A N 1
ATOM 720 C CA . PRO A 1 93 ? 30.672 10.479 -29.161 1.00 73.19 93 PRO A CA 1
ATOM 721 C C . PRO A 1 93 ? 30.014 9.223 -29.754 1.00 73.19 93 PRO A C 1
ATOM 723 O O . PRO A 1 93 ? 30.342 8.856 -30.887 1.00 73.19 93 PRO A O 1
ATOM 726 N N . ALA A 1 94 ? 29.078 8.590 -29.042 1.00 80.19 94 ALA A N 1
ATOM 727 C CA . ALA A 1 94 ? 28.425 7.352 -29.480 1.00 80.19 94 ALA A CA 1
ATOM 728 C C . ALA A 1 94 ? 26.910 7.489 -29.705 1.00 80.19 94 ALA A C 1
ATOM 730 O O . ALA A 1 94 ? 26.319 6.648 -30.377 1.00 80.19 94 ALA A O 1
ATOM 731 N N . GLY A 1 95 ? 26.276 8.552 -29.198 1.00 82.56 95 GLY A N 1
ATOM 732 C CA . GLY A 1 95 ? 24.829 8.524 -28.996 1.00 82.56 95 GLY A CA 1
ATOM 733 C C . GLY A 1 95 ? 24.480 7.638 -27.797 1.00 82.56 95 GLY A C 1
ATOM 734 O O . GLY A 1 95 ? 25.276 6.803 -27.369 1.00 82.56 95 GLY A O 1
ATOM 735 N N . GLY A 1 96 ? 23.311 7.827 -27.195 1.00 82.12 96 GLY A N 1
ATOM 736 C CA . GLY A 1 96 ? 22.929 6.980 -26.071 1.00 82.12 96 GLY A CA 1
ATOM 737 C C . GLY A 1 96 ? 21.588 7.324 -25.456 1.00 82.12 96 GLY A C 1
ATOM 738 O O . GLY A 1 96 ? 21.110 8.453 -25.546 1.00 82.12 96 GLY A O 1
ATOM 739 N N . TRP A 1 97 ? 21.003 6.327 -24.803 1.00 84.25 97 TRP A N 1
ATOM 740 C CA . TRP A 1 97 ? 19.810 6.501 -23.988 1.00 84.25 97 TRP A CA 1
ATOM 741 C C . TRP A 1 97 ? 20.176 7.217 -22.693 1.00 84.25 9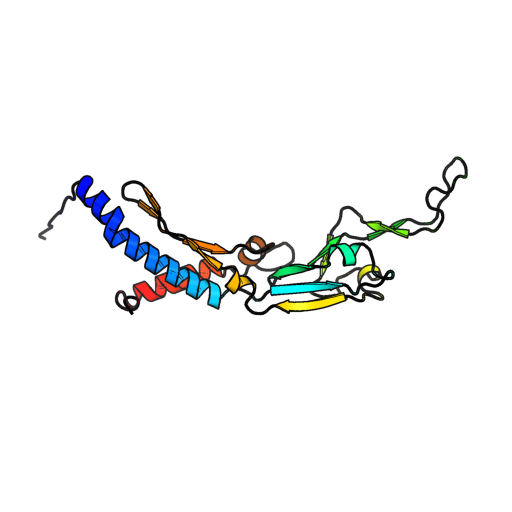7 TRP A C 1
ATOM 743 O O . TRP A 1 97 ? 21.118 6.825 -22.002 1.00 84.25 97 TRP A O 1
ATOM 753 N N . LYS A 1 98 ? 19.439 8.276 -22.377 1.00 85.12 98 LYS A N 1
ATOM 754 C CA . LYS A 1 98 ? 19.556 9.022 -21.128 1.00 85.12 98 LYS A CA 1
ATOM 755 C C . LYS A 1 98 ? 18.211 9.046 -20.426 1.00 85.12 98 LYS A C 1
ATOM 757 O O . LYS A 1 98 ? 17.173 9.065 -21.083 1.00 85.12 98 LYS A O 1
ATOM 762 N N . VAL A 1 99 ? 18.256 9.048 -19.100 1.00 89.31 99 VAL A N 1
ATOM 763 C CA . VAL A 1 99 ? 17.072 9.242 -18.267 1.00 89.31 99 VAL A CA 1
ATOM 764 C C . VAL A 1 99 ? 16.545 10.659 -18.483 1.00 89.31 99 VAL A C 1
ATOM 766 O O . VAL A 1 99 ? 17.3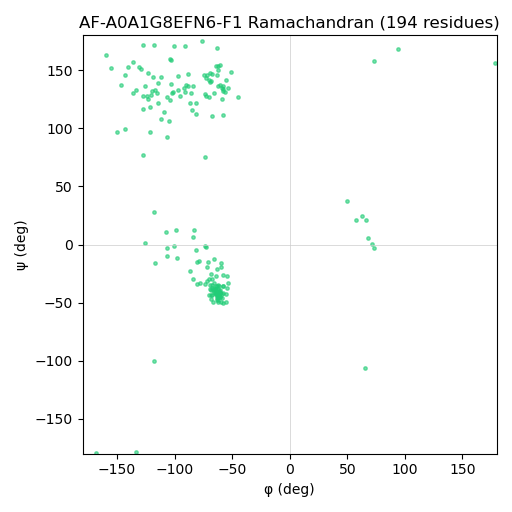12 11.621 -18.449 1.00 89.31 99 VAL A O 1
ATOM 769 N N . ALA A 1 100 ? 15.249 10.765 -18.748 1.00 90.25 100 ALA A N 1
ATOM 770 C CA . ALA A 1 100 ? 14.506 12.011 -18.844 1.00 90.25 100 ALA A CA 1
ATOM 771 C C . ALA A 1 100 ? 13.730 12.265 -17.540 1.00 90.25 100 ALA A C 1
ATOM 773 O O . ALA A 1 100 ? 13.633 11.394 -16.681 1.00 90.25 100 ALA A O 1
ATOM 774 N N . SER A 1 101 ? 13.150 13.457 -17.388 1.00 88.00 101 SER A N 1
ATOM 775 C CA . SER A 1 101 ? 12.394 13.849 -16.186 1.00 88.00 101 SER A CA 1
ATOM 776 C C . SER A 1 101 ? 11.010 13.190 -16.056 1.00 88.00 101 SER A C 1
ATOM 778 O O . SER A 1 101 ? 10.296 13.472 -15.098 1.00 88.00 101 SER A O 1
ATOM 780 N N . GLY A 1 102 ? 10.605 12.363 -17.024 1.00 93.12 102 GLY A N 1
ATOM 781 C CA . GLY A 1 102 ? 9.314 11.674 -17.049 1.00 93.12 102 GLY A CA 1
ATOM 782 C C . GLY A 1 102 ? 9.347 10.293 -16.398 1.00 93.12 102 GLY A C 1
ATOM 783 O O . GLY A 1 102 ? 10.412 9.756 -16.086 1.00 93.12 102 GLY A O 1
ATOM 784 N N . VAL A 1 103 ? 8.160 9.712 -16.227 1.00 95.25 103 VAL A N 1
ATOM 785 C CA . VAL A 1 103 ? 7.981 8.330 -15.780 1.00 95.25 103 VAL A CA 1
ATOM 786 C C . VAL A 1 103 ? 7.063 7.604 -16.757 1.00 95.25 103 VAL A C 1
ATOM 788 O O . VAL A 1 103 ? 5.946 8.050 -17.012 1.00 95.25 103 VAL A O 1
ATOM 791 N N . ASP A 1 104 ? 7.519 6.457 -17.244 1.00 95.88 104 ASP A N 1
ATOM 792 C CA . ASP A 1 104 ? 6.720 5.496 -17.988 1.00 95.88 104 ASP A CA 1
ATOM 793 C C . ASP A 1 104 ? 6.115 4.487 -16.999 1.00 95.88 104 ASP A C 1
ATOM 795 O O . ASP A 1 104 ? 6.806 3.938 -16.133 1.00 95.88 104 ASP A O 1
ATOM 799 N N . LEU A 1 105 ? 4.810 4.239 -17.112 1.00 96.44 105 LEU A N 1
ATOM 800 C CA . LEU A 1 105 ? 4.080 3.335 -16.223 1.00 96.44 105 LEU A CA 1
ATOM 801 C C . LEU A 1 105 ? 3.935 1.949 -16.859 1.00 96.44 105 LEU A C 1
ATOM 803 O O . LEU A 1 105 ? 3.517 1.832 -18.010 1.00 96.44 105 LEU A O 1
ATOM 807 N N . ALA A 1 106 ? 4.232 0.898 -16.093 1.00 96.31 106 ALA A N 1
ATOM 808 C CA . ALA A 1 106 ? 4.142 -0.491 -16.549 1.00 96.31 106 ALA A CA 1
ATOM 809 C C . ALA A 1 106 ? 3.440 -1.391 -15.524 1.00 96.31 106 ALA A C 1
ATOM 811 O O . ALA A 1 106 ? 3.786 -1.368 -14.349 1.00 96.31 106 ALA A O 1
ATOM 812 N N . ARG A 1 107 ? 2.487 -2.230 -15.943 1.00 96.00 107 ARG A N 1
ATOM 813 C CA . ARG A 1 107 ? 1.888 -3.272 -15.089 1.00 96.00 107 ARG A CA 1
ATOM 814 C C . ARG A 1 107 ? 2.860 -4.411 -14.825 1.00 96.00 107 ARG A C 1
ATOM 816 O O . ARG A 1 107 ? 2.791 -5.017 -13.760 1.00 96.00 107 ARG A O 1
ATOM 823 N N . GLU A 1 108 ? 3.728 -4.675 -15.792 1.00 96.56 108 GLU A N 1
ATOM 824 C CA . GLU A 1 108 ? 4.661 -5.792 -15.828 1.00 96.56 108 GLU A CA 1
ATOM 825 C C . GLU A 1 108 ? 5.817 -5.487 -16.800 1.00 96.56 108 GLU A C 1
ATOM 827 O O . GLU A 1 108 ? 5.720 -4.579 -17.638 1.00 96.56 108 GLU A O 1
ATOM 832 N N . PRO A 1 109 ? 6.934 -6.222 -16.729 1.00 96.31 109 PRO A N 1
ATOM 833 C CA . PRO A 1 109 ? 7.967 -6.164 -17.748 1.00 96.31 109 PRO A CA 1
ATOM 834 C C . PRO A 1 109 ? 7.411 -6.414 -19.145 1.00 96.31 109 PRO A C 1
ATOM 836 O O . PRO A 1 109 ? 6.679 -7.370 -19.374 1.00 96.31 109 PRO A O 1
ATOM 839 N N . ARG A 1 110 ? 7.833 -5.579 -20.102 1.00 95.88 110 ARG A N 1
ATOM 840 C CA . ARG A 1 110 ? 7.374 -5.616 -21.504 1.00 95.88 110 ARG A CA 1
ATOM 841 C C . ARG A 1 110 ? 5.894 -5.250 -21.690 1.00 95.88 110 ARG A C 1
ATOM 843 O O . ARG A 1 110 ? 5.350 -5.556 -22.749 1.00 95.88 110 ARG A O 1
ATOM 850 N N . ASP A 1 111 ? 5.289 -4.544 -20.729 1.00 96.31 111 ASP A N 1
ATOM 851 C CA . ASP A 1 111 ? 3.935 -3.992 -20.857 1.00 96.31 111 ASP A CA 1
ATOM 852 C C . ASP A 1 111 ? 3.742 -3.318 -22.237 1.00 96.31 111 ASP A C 1
ATOM 854 O O . ASP A 1 111 ? 4.550 -2.462 -22.625 1.00 96.31 111 ASP A O 1
ATOM 858 N N . PRO A 1 112 ? 2.696 -3.681 -23.004 1.00 95.56 112 PRO A N 1
ATOM 859 C CA . PRO A 1 112 ? 2.433 -3.121 -24.328 1.00 95.56 112 PRO A CA 1
ATOM 860 C C . PRO A 1 112 ? 2.346 -1.592 -24.372 1.00 95.56 112 PRO A C 1
ATOM 862 O O . PRO A 1 112 ? 2.664 -1.012 -25.414 1.00 95.56 112 PRO A O 1
ATOM 865 N N . ARG A 1 113 ? 1.962 -0.952 -23.260 1.00 94.19 113 ARG A N 1
ATOM 866 C CA . ARG A 1 113 ? 1.836 0.506 -23.105 1.00 94.19 113 ARG A CA 1
ATOM 867 C C . ARG A 1 113 ? 3.188 1.218 -23.055 1.00 94.19 113 ARG A C 1
ATOM 869 O O . ARG A 1 113 ? 3.244 2.418 -23.303 1.00 94.19 113 ARG A O 1
ATOM 876 N N . LEU A 1 114 ? 4.270 0.494 -22.763 1.00 94.75 114 LEU A N 1
ATOM 877 C CA . LEU A 1 114 ? 5.611 1.063 -22.740 1.00 94.75 114 LEU A CA 1
ATOM 878 C C . LEU A 1 114 ? 6.101 1.431 -24.153 1.00 94.75 114 LEU A C 1
ATOM 880 O O . LEU A 1 114 ? 5.823 0.697 -25.121 1.00 94.75 114 LEU A O 1
ATOM 884 N N . PRO A 1 115 ? 6.916 2.501 -24.267 1.00 94.38 115 PRO A N 1
ATOM 885 C CA . PRO A 1 115 ? 7.684 2.792 -25.470 1.00 94.38 115 PRO A CA 1
ATOM 886 C C . PRO A 1 115 ? 8.495 1.580 -25.942 1.00 94.38 115 PRO A C 1
ATOM 888 O O . PRO A 1 115 ? 8.934 0.744 -25.142 1.00 94.38 115 PRO A O 1
ATOM 891 N N . ILE A 1 116 ? 8.694 1.463 -27.259 1.00 93.50 116 ILE A N 1
ATOM 892 C CA . ILE A 1 116 ? 9.332 0.285 -27.865 1.00 93.50 116 ILE A CA 1
ATOM 893 C C . ILE A 1 116 ? 10.727 0.033 -27.299 1.00 93.50 116 ILE A C 1
ATOM 895 O O . ILE A 1 116 ? 11.114 -1.114 -27.081 1.00 93.50 116 ILE A O 1
ATOM 899 N N . GLU A 1 117 ? 11.455 1.094 -26.996 1.00 89.50 117 GLU A N 1
ATOM 900 C CA . GLU A 1 117 ? 12.764 1.063 -26.382 1.00 89.50 117 GLU A CA 1
ATOM 901 C C . GLU A 1 117 ? 12.738 0.398 -25.005 1.00 89.50 117 GLU A C 1
ATOM 903 O O . GLU A 1 117 ? 13.570 -0.475 -24.780 1.00 89.50 117 GLU A O 1
ATOM 908 N N . GLN A 1 118 ? 11.777 0.713 -24.134 1.00 92.75 118 GLN A N 1
ATOM 909 C CA . GLN A 1 118 ? 11.684 0.144 -22.783 1.00 92.75 118 GLN A CA 1
ATOM 910 C C . GLN A 1 118 ? 11.338 -1.357 -22.841 1.00 92.75 118 GLN A C 1
ATOM 912 O O . GLN A 1 118 ? 11.901 -2.170 -22.116 1.00 92.75 118 GLN A O 1
ATOM 917 N N . LYS A 1 119 ? 10.461 -1.790 -23.757 1.00 93.31 119 LYS A N 1
ATOM 918 C CA . LYS A 1 119 ? 10.062 -3.213 -23.835 1.00 93.31 119 LYS A CA 1
ATOM 919 C C . LYS A 1 119 ? 11.013 -4.102 -24.641 1.00 93.31 119 LYS A C 1
ATOM 921 O O . LYS A 1 119 ? 11.152 -5.291 -24.345 1.00 93.31 119 LYS A O 1
ATOM 926 N N . THR A 1 120 ? 11.699 -3.560 -25.646 1.00 89.69 120 THR A N 1
ATOM 927 C CA . THR A 1 120 ? 12.557 -4.358 -26.536 1.00 89.69 120 THR A CA 1
ATOM 928 C C . THR A 1 120 ? 13.798 -4.859 -25.806 1.00 89.69 120 THR A C 1
ATOM 930 O O . THR A 1 120 ? 14.559 -4.070 -25.250 1.00 89.69 120 THR A O 1
ATOM 933 N N . ARG A 1 121 ? 14.034 -6.179 -25.860 1.00 87.62 121 ARG A N 1
ATOM 934 C CA . ARG A 1 121 ? 15.137 -6.871 -25.161 1.00 87.62 121 ARG A CA 1
ATOM 935 C C . ARG A 1 121 ? 15.132 -6.664 -23.639 1.00 87.62 121 ARG A C 1
ATOM 937 O O . ARG A 1 121 ? 16.165 -6.868 -23.010 1.00 87.62 121 ARG A O 1
ATOM 944 N N . CYS A 1 122 ? 13.992 -6.301 -23.048 1.00 90.12 122 CYS A N 1
ATOM 945 C CA . CYS A 1 122 ? 13.827 -6.272 -21.598 1.00 90.12 122 CYS A CA 1
ATOM 946 C C . CYS A 1 122 ? 14.118 -7.663 -21.009 1.00 90.12 122 CYS A C 1
ATOM 948 O O . CYS A 1 122 ? 13.634 -8.673 -21.532 1.00 90.12 122 CYS A O 1
ATOM 950 N N . ARG A 1 123 ? 14.900 -7.704 -19.928 1.00 92.06 123 ARG A N 1
ATOM 951 C CA . ARG A 1 123 ? 15.330 -8.917 -19.207 1.00 92.06 123 ARG A CA 1
ATOM 952 C C . ARG A 1 123 ? 14.826 -8.924 -17.760 1.00 92.06 123 ARG A C 1
ATOM 954 O O . ARG A 1 123 ? 15.491 -9.451 -16.880 1.00 92.06 123 ARG A O 1
ATOM 961 N N . CYS A 1 124 ? 13.699 -8.264 -17.522 1.00 95.88 124 CYS A N 1
ATOM 962 C CA . CYS A 1 124 ? 13.108 -8.126 -16.198 1.00 95.88 124 CYS A CA 1
ATOM 963 C C . CYS A 1 124 ? 11.912 -9.067 -16.040 1.00 95.88 124 CYS A C 1
ATOM 965 O O . CYS A 1 124 ? 11.292 -9.462 -17.033 1.00 95.88 124 CYS A O 1
ATOM 967 N N . GLU A 1 125 ? 11.575 -9.363 -14.792 1.00 97.12 125 GLU A N 1
ATOM 968 C CA . GLU A 1 125 ? 10.455 -10.199 -14.371 1.00 97.12 125 GLU A CA 1
ATOM 969 C C . GLU A 1 125 ? 9.615 -9.469 -13.313 1.00 97.12 125 GLU A C 1
ATOM 971 O O . GLU A 1 125 ? 10.113 -8.607 -12.588 1.00 97.12 125 GLU A O 1
ATOM 976 N N . SER A 1 126 ? 8.319 -9.780 -13.263 1.00 98.00 126 SER A N 1
ATOM 977 C CA . SER A 1 126 ? 7.416 -9.327 -12.203 1.00 98.00 126 SER A CA 1
ATOM 978 C C . SER A 1 126 ? 7.154 -10.512 -11.289 1.00 98.00 126 SER A C 1
ATOM 980 O O . SER A 1 126 ? 6.433 -11.434 -11.668 1.00 98.00 126 SER A O 1
ATOM 982 N N . ALA A 1 127 ? 7.751 -10.504 -10.103 1.00 98.12 127 ALA A N 1
ATOM 983 C CA . ALA A 1 127 ? 7.550 -11.558 -9.123 1.00 98.12 127 ALA A CA 1
ATOM 984 C C . ALA A 1 127 ? 6.317 -11.244 -8.260 1.00 98.12 127 ALA A C 1
ATOM 986 O O . ALA A 1 127 ? 6.301 -10.192 -7.610 1.00 98.12 127 ALA A O 1
ATOM 987 N N . PRO A 1 128 ? 5.299 -12.123 -8.216 1.00 98.19 128 PRO A N 1
ATOM 988 C CA . PRO A 1 128 ? 4.177 -11.955 -7.304 1.00 98.19 128 PRO A CA 1
ATOM 989 C C . PRO A 1 128 ? 4.637 -12.155 -5.855 1.00 98.19 128 PRO A C 1
ATOM 991 O O . PRO A 1 128 ? 5.441 -13.037 -5.554 1.00 98.19 128 PRO A O 1
ATOM 994 N N . LEU A 1 129 ? 4.104 -11.341 -4.948 1.00 98.25 129 LEU A N 1
ATOM 995 C CA . LEU A 1 129 ? 4.388 -11.356 -3.514 1.00 98.25 129 LEU A CA 1
ATOM 996 C C . LEU A 1 129 ? 3.064 -11.425 -2.731 1.00 98.25 129 LEU A C 1
ATOM 998 O O . LEU A 1 129 ? 2.597 -10.404 -2.203 1.00 98.25 129 LEU A O 1
ATOM 1002 N N . PRO A 1 130 ? 2.436 -12.615 -2.667 1.00 98.31 130 PRO A N 1
ATOM 1003 C CA . PRO A 1 130 ? 1.138 -12.774 -2.030 1.00 98.31 130 PRO A CA 1
ATOM 1004 C C . PRO A 1 130 ? 1.202 -12.441 -0.537 1.00 98.31 130 PRO A C 1
ATOM 1006 O O . PRO A 1 130 ? 2.144 -12.818 0.163 1.00 98.31 130 PRO A O 1
ATOM 1009 N N . GLY A 1 131 ? 0.212 -11.696 -0.045 1.00 98.12 131 GLY A N 1
ATOM 1010 C CA . GLY A 1 131 ? 0.106 -11.305 1.364 1.00 98.12 131 GLY A CA 1
ATOM 1011 C C . GLY A 1 131 ? 1.171 -10.320 1.872 1.00 98.12 131 GLY A C 1
ATOM 1012 O O . GLY A 1 131 ? 1.181 -10.003 3.063 1.00 98.12 131 GLY A O 1
ATOM 1013 N N . ALA A 1 132 ? 2.054 -9.789 1.019 1.00 98.31 132 ALA A N 1
ATOM 1014 C CA . ALA A 1 132 ? 3.123 -8.889 1.461 1.00 98.31 132 ALA A CA 1
ATOM 1015 C C . ALA A 1 132 ? 2.596 -7.576 2.073 1.00 98.31 132 ALA A C 1
ATOM 1017 O O . ALA A 1 132 ? 3.162 -7.087 3.053 1.00 98.31 132 ALA A O 1
ATOM 1018 N N . VAL A 1 133 ? 1.492 -7.025 1.551 1.00 98.50 133 VAL A N 1
ATOM 1019 C CA . VAL A 1 133 ? 0.831 -5.843 2.139 1.00 98.50 133 VAL A CA 1
ATOM 1020 C C . VAL A 1 133 ? 0.159 -6.200 3.467 1.00 98.50 133 VAL A C 1
ATOM 1022 O O . VAL A 1 133 ? 0.321 -5.486 4.459 1.00 98.50 133 VAL A O 1
ATOM 1025 N N . ALA A 1 134 ? -0.533 -7.343 3.526 1.00 98.44 134 ALA A N 1
ATOM 1026 C CA . ALA A 1 134 ? -1.160 -7.839 4.751 1.00 98.44 134 ALA A CA 1
ATOM 1027 C C . ALA A 1 134 ? -0.129 -8.019 5.883 1.00 98.44 134 ALA A C 1
ATOM 1029 O O . ALA A 1 134 ? -0.366 -7.606 7.021 1.00 98.44 134 ALA A O 1
ATOM 1030 N N . ALA A 1 135 ? 1.057 -8.544 5.565 1.00 98.31 135 ALA A N 1
ATOM 1031 C CA . ALA A 1 135 ? 2.159 -8.708 6.513 1.00 98.31 135 ALA A CA 1
ATOM 1032 C C . ALA A 1 135 ? 2.696 -7.376 7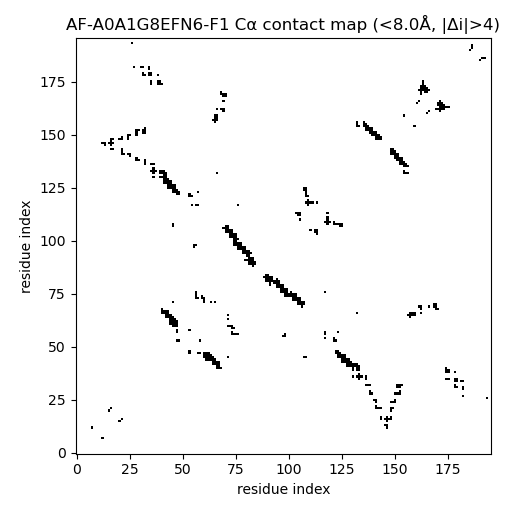.076 1.00 98.31 135 ALA A C 1
ATOM 1034 O O . ALA A 1 135 ? 3.304 -7.362 8.146 1.00 98.31 135 ALA A O 1
ATOM 1035 N N . LYS A 1 136 ? 2.466 -6.252 6.386 1.00 98.38 136 LYS A N 1
ATOM 1036 C CA . LYS A 1 136 ? 2.832 -4.895 6.830 1.00 98.38 136 LYS A CA 1
ATOM 1037 C C . LYS A 1 136 ? 1.672 -4.111 7.448 1.00 98.38 136 LYS A C 1
ATOM 1039 O O . LYS A 1 136 ? 1.785 -2.904 7.648 1.00 98.38 136 LYS A O 1
ATOM 1044 N N . THR A 1 137 ? 0.570 -4.791 7.754 1.00 98.62 137 THR A N 1
ATOM 1045 C CA . THR A 1 137 ? -0.589 -4.215 8.440 1.00 98.62 137 THR A CA 1
ATOM 1046 C C . THR A 1 137 ? -0.499 -4.487 9.944 1.00 98.62 137 THR A C 1
ATOM 1048 O O . THR A 1 137 ? -0.362 -5.645 10.356 1.00 98.62 137 THR A O 1
ATOM 1051 N N . SER A 1 138 ? -0.622 -3.453 10.775 1.00 98.31 138 SER A N 1
ATOM 1052 C CA . SER A 1 138 ? -0.536 -3.516 12.240 1.00 98.31 138 SER A CA 1
ATOM 1053 C C . SER A 1 138 ? -1.709 -2.800 12.918 1.00 98.31 138 SER A C 1
ATOM 1055 O O . SER A 1 138 ? -2.303 -1.870 12.374 1.00 98.31 138 SER A O 1
ATOM 1057 N N . THR A 1 139 ? -2.044 -3.240 14.132 1.00 98.44 139 THR A N 1
ATOM 1058 C CA . THR A 1 139 ? -2.980 -2.525 15.009 1.00 98.44 139 THR A CA 1
ATOM 1059 C C . THR A 1 139 ? -2.219 -1.444 15.772 1.00 98.44 139 THR A C 1
ATOM 1061 O O . THR A 1 139 ? -1.147 -1.716 16.313 1.00 98.44 139 THR A O 1
ATOM 1064 N N . LEU A 1 140 ? -2.788 -0.244 15.874 1.00 97.00 140 LEU A N 1
ATOM 1065 C CA . LEU A 1 140 ? -2.280 0.823 16.730 1.00 97.00 140 LEU A CA 1
ATOM 1066 C C . LEU A 1 140 ? -2.908 0.728 18.131 1.00 97.00 140 LEU A C 1
ATOM 1068 O O . LEU A 1 140 ? -4.122 0.519 18.237 1.00 97.00 140 LEU A O 1
ATOM 1072 N N . PRO A 1 141 ? -2.122 0.901 19.211 1.00 95.19 141 PRO A N 1
ATOM 1073 C CA . PRO A 1 141 ? -2.655 0.895 20.568 1.00 95.19 141 PRO A CA 1
ATOM 1074 C C . PRO A 1 141 ? -3.633 2.054 20.766 1.00 95.19 141 PRO A C 1
ATOM 1076 O O . PRO A 1 141 ? -3.438 3.144 20.225 1.00 95.19 141 PRO A O 1
ATOM 1079 N N . ALA A 1 142 ? -4.672 1.839 21.574 1.00 97.38 142 ALA A N 1
ATOM 1080 C CA . ALA A 1 142 ? -5.635 2.896 21.828 1.00 97.38 142 ALA A CA 1
ATOM 1081 C C . ALA A 1 142 ? -5.045 3.990 22.734 1.00 97.38 142 ALA A C 1
ATOM 1083 O O . ALA A 1 142 ? -4.559 3.715 23.835 1.00 97.38 142 ALA A O 1
ATOM 1084 N N . THR A 1 143 ? -5.134 5.242 22.294 1.00 97.62 143 THR A N 1
ATOM 1085 C CA . THR A 1 143 ? -4.761 6.434 23.057 1.00 97.62 143 THR A CA 1
ATOM 1086 C C . THR A 1 143 ? -5.994 7.052 23.710 1.00 97.62 143 THR A C 1
ATOM 1088 O O . THR A 1 143 ? -7.100 7.001 23.170 1.00 97.62 143 THR A O 1
ATOM 1091 N N . VAL A 1 144 ? -5.825 7.615 24.909 1.00 97.38 144 VAL A N 1
ATOM 1092 C CA . VAL A 1 144 ? -6.920 8.207 25.690 1.00 97.38 144 VAL A CA 1
ATOM 1093 C C . VAL A 1 144 ? -6.610 9.672 25.963 1.00 97.38 144 VAL A C 1
ATOM 1095 O O . VAL A 1 144 ? -5.650 9.989 26.660 1.00 97.38 144 VAL A O 1
ATOM 1098 N N . GLU A 1 145 ? -7.463 10.559 25.460 1.00 95.94 145 GLU A N 1
ATOM 1099 C CA . GLU A 1 145 ? -7.372 12.008 25.636 1.00 95.94 145 GLU A CA 1
ATOM 1100 C C . GLU A 1 145 ? -8.654 12.516 26.306 1.00 95.94 145 GLU A C 1
ATOM 1102 O O . GLU A 1 145 ? -9.700 12.715 25.681 1.00 95.94 145 GLU A O 1
ATOM 1107 N N . GLY A 1 146 ? -8.600 12.682 27.630 1.00 93.50 146 GLY A N 1
ATOM 1108 C CA . GLY A 1 146 ? -9.767 13.054 28.429 1.00 93.50 146 GLY A CA 1
ATOM 1109 C C . GLY A 1 146 ? -10.835 11.957 28.423 1.00 93.50 146 GLY A C 1
ATOM 1110 O O . GLY A 1 146 ? -10.696 10.950 29.113 1.00 93.50 146 GLY A O 1
ATOM 1111 N N . THR A 1 147 ? -11.925 12.178 27.690 1.00 94.50 147 THR A N 1
ATOM 1112 C CA . THR A 1 147 ? -13.012 11.200 27.496 1.00 94.50 147 THR A CA 1
ATOM 1113 C C . THR A 1 147 ? -13.014 10.579 26.100 1.00 94.50 147 THR A C 1
ATOM 1115 O O . THR A 1 147 ? -13.838 9.706 25.826 1.00 94.50 147 THR A O 1
ATOM 1118 N N . ARG A 1 148 ? -12.112 11.014 25.213 1.00 96.31 148 ARG A N 1
ATOM 1119 C CA . ARG A 1 148 ? -11.954 10.460 23.870 1.00 96.31 148 ARG A CA 1
ATOM 1120 C C . ARG A 1 148 ? -10.972 9.297 23.916 1.00 96.31 148 ARG A C 1
ATOM 1122 O O . ARG A 1 148 ? -9.926 9.394 24.552 1.00 96.31 148 ARG A O 1
ATOM 1129 N N . VAL A 1 149 ? -11.318 8.218 23.223 1.00 97.38 149 VAL A N 1
ATOM 1130 C CA . VAL A 1 149 ? -10.434 7.071 23.020 1.00 97.38 149 VAL A CA 1
ATOM 1131 C C . VAL A 1 149 ? -10.297 6.831 21.525 1.00 97.38 149 VAL A C 1
ATOM 1133 O O . VAL A 1 149 ? -11.310 6.735 20.831 1.00 97.38 149 VAL A O 1
ATOM 1136 N N . THR A 1 150 ? -9.064 6.755 21.044 1.00 97.50 150 THR A N 1
ATOM 1137 C CA . THR A 1 150 ? -8.738 6.600 19.625 1.00 97.50 150 THR A CA 1
ATOM 1138 C C . THR A 1 150 ? -7.887 5.355 19.459 1.00 97.50 150 THR A C 1
ATOM 1140 O O . THR A 1 150 ? -6.863 5.235 20.112 1.00 97.50 150 THR A O 1
ATOM 1143 N N . GLY A 1 151 ? -8.297 4.434 18.596 1.00 96.75 151 GLY A N 1
ATOM 1144 C CA . GLY A 1 151 ? -7.489 3.300 18.146 1.00 96.75 151 GLY A CA 1
ATOM 1145 C C . GLY A 1 151 ? -7.466 3.272 16.623 1.00 96.75 151 GLY A C 1
ATOM 1146 O O . GLY A 1 151 ? -8.186 4.044 15.982 1.00 96.75 151 GLY A O 1
ATOM 1147 N N . GLY A 1 152 ? -6.643 2.413 16.032 1.00 96.19 152 GLY A N 1
ATOM 1148 C CA . GLY A 1 152 ? -6.536 2.380 14.581 1.00 96.19 152 GLY A CA 1
ATOM 1149 C C . GLY A 1 152 ? -5.792 1.182 14.023 1.00 96.19 152 GLY A C 1
ATOM 1150 O O . GLY A 1 152 ? -5.315 0.310 14.747 1.00 96.19 152 GLY A O 1
ATOM 1151 N N . THR A 1 153 ? -5.696 1.187 12.702 1.00 98.06 153 THR A N 1
ATOM 1152 C CA . THR A 1 153 ? -4.943 0.231 11.897 1.00 98.06 153 THR A CA 1
ATOM 1153 C C . THR A 1 153 ? -3.993 1.028 11.021 1.00 98.06 153 THR A C 1
ATOM 1155 O O . THR A 1 153 ? -4.388 2.039 10.440 1.00 98.06 153 THR A O 1
ATOM 1158 N N . GLU A 1 154 ? -2.754 0.570 10.921 1.00 97.94 154 GLU A N 1
ATOM 1159 C CA . GLU A 1 154 ? -1.726 1.157 10.073 1.00 97.94 154 GLU A CA 1
ATOM 1160 C C . GLU A 1 154 ? -1.270 0.135 9.030 1.00 97.94 154 GLU A C 1
ATOM 1162 O O . GLU A 1 154 ? -1.197 -1.065 9.302 1.00 97.94 154 GLU A O 1
ATOM 1167 N N . VAL A 1 155 ? -0.962 0.614 7.825 1.00 98.44 155 VAL A N 1
ATOM 1168 C CA . VAL A 1 155 ? -0.315 -0.180 6.778 1.00 98.44 155 VAL A CA 1
ATOM 1169 C C . VAL A 1 155 ? 0.903 0.586 6.296 1.00 98.44 155 VAL A C 1
ATOM 1171 O O . VAL A 1 155 ? 0.770 1.666 5.721 1.00 98.44 155 VAL A O 1
ATOM 1174 N N . VAL A 1 156 ? 2.091 0.020 6.498 1.00 98.00 156 VAL A N 1
ATOM 1175 C CA . VAL A 1 156 ? 3.347 0.636 6.050 1.00 98.00 156 VAL A CA 1
ATOM 1176 C C . VAL A 1 156 ? 3.874 -0.121 4.840 1.00 98.00 156 VAL A C 1
ATOM 1178 O O . VAL A 1 156 ? 4.595 -1.112 4.959 1.00 98.00 156 VAL A O 1
ATOM 1181 N N . PHE A 1 157 ? 3.509 0.348 3.650 1.00 98.00 157 PHE A N 1
ATOM 1182 C CA . PHE A 1 157 ? 3.950 -0.249 2.393 1.00 98.00 157 PHE A CA 1
ATOM 1183 C C . PHE A 1 157 ? 4.197 0.829 1.336 1.00 98.00 157 PHE A C 1
ATOM 1185 O O . PHE A 1 157 ? 3.514 1.857 1.302 1.00 98.00 157 PHE A O 1
ATOM 1192 N N . ARG A 1 158 ? 5.188 0.613 0.464 1.00 97.69 158 ARG A N 1
ATOM 1193 C CA . ARG A 1 158 ? 5.527 1.573 -0.592 1.00 97.69 158 ARG A CA 1
ATOM 1194 C C . ARG A 1 158 ? 4.303 1.798 -1.482 1.00 97.69 158 ARG A C 1
ATOM 1196 O O . ARG A 1 158 ? 3.762 0.844 -2.031 1.00 97.69 158 ARG A O 1
ATOM 1203 N N . ARG A 1 159 ? 3.898 3.066 -1.631 1.00 97.19 159 ARG A N 1
ATOM 1204 C CA . ARG A 1 159 ? 2.763 3.501 -2.470 1.00 97.19 159 ARG A CA 1
ATOM 1205 C C . ARG A 1 159 ? 1.397 2.947 -2.032 1.00 97.19 159 ARG A C 1
ATOM 1207 O O . ARG A 1 159 ? 0.467 2.871 -2.828 1.00 97.19 159 ARG A O 1
ATOM 1214 N N . ILE A 1 160 ? 1.238 2.584 -0.755 1.00 98.06 160 ILE A N 1
ATOM 1215 C CA . ILE A 1 160 ? -0.037 2.044 -0.256 1.00 98.06 160 ILE A CA 1
ATOM 1216 C C . ILE A 1 160 ? -1.195 3.043 -0.331 1.00 98.06 160 ILE A C 1
ATOM 1218 O O . ILE A 1 160 ? -2.315 2.652 -0.639 1.00 98.06 160 ILE A O 1
ATOM 1222 N N . ALA A 1 161 ? -0.929 4.334 -0.112 1.00 97.81 161 ALA A N 1
ATOM 1223 C CA . ALA A 1 161 ? -1.952 5.374 -0.198 1.00 97.81 161 ALA A CA 1
ATOM 1224 C C . ALA A 1 161 ? -2.554 5.458 -1.610 1.00 97.81 161 ALA A C 1
ATOM 1226 O O . ALA A 1 161 ? -3.764 5.567 -1.772 1.00 97.81 161 ALA A O 1
ATOM 1227 N N . GLU A 1 162 ? -1.721 5.327 -2.639 1.00 98.12 162 GLU A N 1
ATOM 1228 C CA . GLU A 1 162 ? -2.172 5.312 -4.034 1.00 98.12 162 GLU A CA 1
ATOM 1229 C C . GLU A 1 162 ? -2.946 4.031 -4.358 1.00 98.12 162 GLU A C 1
ATOM 1231 O O . GLU A 1 162 ? -3.859 4.049 -5.173 1.00 98.12 162 GLU A O 1
ATOM 1236 N N . SER A 1 163 ? -2.636 2.914 -3.697 1.00 97.81 163 SER A N 1
ATOM 1237 C CA . SER A 1 163 ? -3.438 1.694 -3.821 1.00 97.81 163 SER A CA 1
ATOM 1238 C C . SER A 1 163 ? -4.820 1.843 -3.170 1.00 97.81 163 SER A C 1
ATOM 1240 O O . SER A 1 163 ? -5.814 1.382 -3.734 1.00 97.81 163 SER A O 1
ATOM 1242 N N . GLU A 1 164 ? -4.905 2.533 -2.028 1.00 98.06 164 GLU A N 1
ATOM 1243 C CA . GLU A 1 164 ? -6.163 2.811 -1.322 1.00 98.06 164 GLU A CA 1
ATOM 1244 C C . GLU A 1 164 ? -7.059 3.781 -2.105 1.00 98.06 164 GLU A C 1
ATOM 1246 O O . GLU A 1 164 ? -8.247 3.508 -2.271 1.00 98.06 164 GLU A O 1
ATOM 1251 N N . PHE A 1 165 ? -6.500 4.889 -2.603 1.00 98.06 165 PHE A N 1
ATOM 1252 C CA . PHE A 1 165 ? -7.269 6.006 -3.172 1.00 98.06 165 PHE A CA 1
ATOM 1253 C C . PHE A 1 165 ? -7.206 6.120 -4.699 1.00 98.06 165 PHE A C 1
ATOM 1255 O O . PHE A 1 165 ? -7.987 6.864 -5.288 1.00 98.06 165 PHE A O 1
ATOM 1262 N N . GLY A 1 166 ? -6.325 5.360 -5.343 1.00 95.19 166 GLY A N 1
ATOM 1263 C CA . GLY A 1 166 ? -6.090 5.396 -6.781 1.00 95.19 166 GLY A CA 1
ATOM 1264 C C . GLY A 1 166 ? -4.946 6.322 -7.193 1.00 95.19 166 GLY A C 1
ATOM 1265 O O . GLY A 1 166 ? -4.428 7.131 -6.420 1.00 95.19 166 GLY A O 1
ATOM 1266 N N . SER A 1 167 ? -4.563 6.188 -8.457 1.00 92.50 167 SER A N 1
ATOM 1267 C CA . SER A 1 167 ? -3.594 7.018 -9.172 1.00 92.50 167 SER A CA 1
ATOM 1268 C C . SER A 1 167 ? -4.160 7.396 -10.544 1.00 92.50 167 SER A C 1
ATOM 1270 O O . SER A 1 167 ? -5.275 7.019 -10.903 1.00 92.50 167 SER A O 1
ATOM 1272 N N . SER A 1 168 ? -3.388 8.127 -11.348 1.00 87.62 168 SER A N 1
ATOM 1273 C CA . SER A 1 168 ? -3.775 8.479 -12.721 1.00 87.62 168 SER A CA 1
ATOM 1274 C C . SER A 1 168 ? -4.027 7.267 -13.631 1.00 87.62 168 SER A C 1
ATOM 1276 O O . SER A 1 168 ? -4.688 7.405 -14.656 1.00 87.62 168 SER A O 1
ATOM 1278 N N . ASP A 1 169 ? -3.513 6.087 -13.277 1.00 90.62 169 ASP A N 1
ATOM 1279 C CA . ASP A 1 169 ? -3.528 4.877 -14.102 1.00 90.62 169 ASP A CA 1
ATOM 1280 C C . ASP A 1 169 ? -4.137 3.641 -13.411 1.00 90.62 169 ASP A C 1
ATOM 1282 O O . ASP A 1 169 ? -4.162 2.551 -13.997 1.00 90.62 169 ASP A O 1
ATOM 1286 N N . ALA A 1 170 ? -4.614 3.786 -12.171 1.00 93.06 170 ALA A N 1
ATOM 1287 C CA . ALA A 1 170 ? -5.187 2.704 -11.380 1.00 93.06 170 ALA A CA 1
ATOM 1288 C C . ALA A 1 170 ? -6.321 3.194 -10.471 1.00 93.06 170 ALA A C 1
ATOM 1290 O O . ALA A 1 170 ? -6.200 4.213 -9.795 1.00 93.06 170 ALA A O 1
ATOM 1291 N N . ALA A 1 171 ? -7.408 2.424 -10.412 1.00 95.12 171 ALA A N 1
ATOM 1292 C CA . ALA A 1 171 ? -8.489 2.676 -9.467 1.00 95.12 171 ALA A CA 1
ATOM 1293 C C . ALA A 1 171 ? -8.067 2.330 -8.027 1.00 95.12 171 ALA A C 1
ATOM 1295 O O . ALA A 1 171 ? -7.324 1.368 -7.799 1.00 95.12 171 ALA A O 1
ATOM 1296 N N . GLY A 1 172 ? -8.581 3.102 -7.067 1.00 96.75 172 GLY A N 1
ATOM 1297 C CA . GLY A 1 172 ? -8.417 2.834 -5.641 1.00 96.75 172 GLY A CA 1
ATOM 1298 C C . GLY A 1 172 ? -9.206 1.606 -5.193 1.00 96.75 172 GLY A C 1
ATOM 1299 O O . GLY A 1 172 ? -10.328 1.368 -5.646 1.00 96.75 172 GLY A O 1
ATOM 1300 N N . LEU A 1 173 ? -8.620 0.813 -4.297 1.00 97.44 173 LEU A N 1
ATOM 1301 C CA . LEU A 1 173 ? -9.259 -0.389 -3.752 1.00 97.44 173 LEU A CA 1
ATOM 1302 C C . LEU A 1 173 ? -10.146 -0.100 -2.540 1.00 97.44 173 LEU A C 1
ATOM 1304 O O . LEU A 1 173 ? -11.052 -0.889 -2.242 1.00 97.44 173 LEU A O 1
ATOM 1308 N N . HIS A 1 174 ? -9.887 1.011 -1.846 1.00 97.75 174 HIS A N 1
ATOM 1309 C CA . HIS A 1 174 ? -10.562 1.397 -0.610 1.00 97.75 174 HIS A CA 1
ATOM 1310 C C . HIS A 1 174 ? -10.602 0.265 0.436 1.00 97.75 174 HIS A C 1
ATOM 1312 O O . HIS A 1 174 ? -11.623 0.042 1.093 1.00 97.75 174 HIS A O 1
ATOM 1318 N N . PHE A 1 175 ? -9.535 -0.533 0.537 1.00 97.88 175 PHE A N 1
ATOM 1319 C CA . PHE A 1 175 ? -9.526 -1.754 1.336 1.00 97.88 175 PHE A CA 1
ATOM 1320 C C . PHE A 1 175 ? -9.582 -1.448 2.839 1.00 97.88 175 PHE A C 1
ATOM 1322 O O . PHE A 1 175 ? -10.282 -2.162 3.561 1.00 97.88 175 PHE A O 1
ATOM 1329 N N . LEU A 1 176 ? -8.961 -0.353 3.298 1.00 97.50 176 LEU A N 1
ATOM 1330 C CA . LEU A 1 176 ? -9.053 0.106 4.692 1.00 97.50 176 LEU A CA 1
ATOM 1331 C C . LEU A 1 176 ? -10.471 0.573 5.029 1.00 97.50 176 LEU A C 1
ATOM 1333 O O . LEU A 1 176 ? -11.066 0.129 6.015 1.00 97.50 176 LEU A O 1
ATOM 1337 N N . ALA A 1 177 ? -11.046 1.435 4.186 1.00 96.81 177 ALA A N 1
ATOM 1338 C CA . ALA A 1 177 ? -12.402 1.938 4.395 1.00 96.81 177 ALA A CA 1
ATOM 1339 C C . ALA A 1 177 ? -13.438 0.799 4.394 1.00 96.81 177 ALA A C 1
ATOM 1341 O O . ALA A 1 177 ? -14.340 0.757 5.237 1.00 96.81 177 ALA A O 1
ATOM 1342 N N . ARG A 1 178 ? -13.284 -0.169 3.484 1.00 98.06 178 ARG A N 1
ATOM 1343 C CA . ARG A 1 178 ? -14.153 -1.350 3.402 1.00 98.06 178 ARG A CA 1
ATOM 1344 C C . ARG A 1 178 ? -13.986 -2.276 4.602 1.00 98.06 178 ARG A C 1
ATOM 1346 O O . ARG A 1 178 ? -14.992 -2.799 5.079 1.00 98.06 178 ARG A O 1
ATOM 1353 N N . ALA A 1 179 ? -12.767 -2.446 5.115 1.00 97.81 179 ALA A N 1
ATOM 1354 C CA . ALA A 1 179 ? -12.524 -3.229 6.322 1.00 97.81 179 ALA A CA 1
ATOM 1355 C C . ALA A 1 179 ? -13.221 -2.616 7.545 1.00 97.81 179 ALA A C 1
ATOM 1357 O O . ALA A 1 179 ? -13.965 -3.294 8.258 1.00 97.81 179 ALA A O 1
ATOM 1358 N N . ALA A 1 180 ? -13.068 -1.305 7.742 1.00 96.88 180 ALA A N 1
ATOM 1359 C CA . ALA A 1 180 ? -13.755 -0.589 8.812 1.00 96.88 180 ALA A CA 1
ATOM 1360 C C . ALA A 1 180 ? -15.285 -0.714 8.694 1.00 96.88 180 ALA A C 1
ATOM 1362 O O . ALA A 1 180 ? -15.965 -1.032 9.675 1.00 96.88 180 ALA A O 1
ATOM 1363 N N . ALA A 1 181 ? -15.835 -0.532 7.489 1.00 97.12 181 ALA A N 1
ATOM 1364 C CA . ALA A 1 181 ? -17.268 -0.667 7.239 1.00 97.12 181 ALA A CA 1
ATOM 1365 C C . ALA A 1 181 ? -17.790 -2.081 7.547 1.00 97.12 181 ALA A C 1
ATOM 1367 O O . ALA A 1 181 ? -18.848 -2.219 8.167 1.00 97.12 181 ALA A O 1
ATOM 1368 N N . ALA A 1 182 ? -17.042 -3.123 7.172 1.00 97.00 182 ALA A N 1
ATOM 1369 C CA . ALA A 1 182 ? -17.402 -4.513 7.442 1.00 97.00 182 ALA A CA 1
ATOM 1370 C C . ALA A 1 182 ? -17.463 -4.808 8.951 1.00 97.00 182 ALA A C 1
ATOM 1372 O O . ALA A 1 182 ? -18.449 -5.372 9.430 1.00 97.00 182 ALA A O 1
ATOM 1373 N N . VAL A 1 183 ? -16.475 -4.347 9.725 1.00 96.31 183 VAL A N 1
ATOM 1374 C CA . VAL A 1 183 ? -16.465 -4.518 11.189 1.00 96.31 183 VAL A CA 1
ATOM 1375 C C . VAL A 1 183 ? -17.619 -3.768 11.854 1.00 96.31 183 VAL A C 1
ATOM 1377 O O . VAL A 1 183 ? -18.288 -4.314 12.737 1.00 96.31 183 VAL A O 1
ATOM 1380 N N . VAL A 1 184 ? -17.906 -2.537 11.418 1.00 94.38 184 VAL A N 1
ATOM 1381 C CA . VAL A 1 184 ? -19.046 -1.757 11.930 1.00 94.38 184 VAL A CA 1
ATOM 1382 C C . VAL A 1 184 ? -20.369 -2.460 11.626 1.00 94.38 184 VAL A C 1
ATOM 1384 O O . VAL A 1 184 ? -21.216 -2.579 12.515 1.00 94.38 184 VAL A O 1
ATOM 1387 N N . ALA A 1 185 ? -20.552 -2.959 10.402 1.00 94.06 185 ALA A N 1
ATOM 1388 C CA . ALA A 1 185 ? -21.745 -3.706 10.016 1.00 94.06 185 ALA A CA 1
ATOM 1389 C C . ALA A 1 185 ? -21.910 -4.983 10.858 1.00 94.06 185 ALA A C 1
ATOM 1391 O O . ALA A 1 185 ? -22.990 -5.231 11.396 1.00 94.06 185 ALA A O 1
ATOM 1392 N N . ALA A 1 186 ? -20.829 -5.742 11.059 1.00 91.31 186 ALA A N 1
ATOM 1393 C CA . ALA A 1 186 ? -20.840 -6.948 11.881 1.00 91.31 186 ALA A CA 1
ATOM 1394 C C . ALA A 1 186 ? -21.221 -6.659 13.344 1.00 91.31 186 ALA A C 1
ATOM 1396 O O . ALA A 1 186 ? -22.033 -7.385 13.921 1.00 91.31 186 ALA A O 1
ATOM 1397 N N . ARG A 1 187 ? -20.702 -5.572 13.937 1.00 87.12 187 ARG A N 1
ATOM 1398 C CA . ARG A 1 187 ? -21.050 -5.170 15.312 1.00 87.12 187 ARG A CA 1
ATOM 1399 C C . ARG A 1 187 ? -22.497 -4.705 15.452 1.00 87.12 187 ARG A C 1
ATOM 1401 O O . ARG A 1 187 ? -23.111 -4.966 16.483 1.00 87.12 187 ARG A O 1
ATOM 1408 N N . ARG A 1 188 ? -23.054 -4.050 14.430 1.00 88.00 188 ARG A N 1
ATOM 1409 C CA . ARG A 1 188 ? -24.479 -3.680 14.411 1.00 88.00 188 ARG A CA 1
ATOM 1410 C C . ARG A 1 188 ? -25.383 -4.910 14.340 1.00 88.00 188 ARG A C 1
ATOM 1412 O O . ARG A 1 188 ? -26.412 -4.930 15.004 1.00 88.00 188 ARG A O 1
ATOM 1419 N N . ALA A 1 189 ? -24.995 -5.923 13.566 1.00 87.31 189 ALA A N 1
ATOM 1420 C CA . ALA A 1 189 ? -25.774 -7.149 13.409 1.00 87.31 189 ALA A CA 1
ATOM 1421 C C . ALA A 1 189 ? -25.719 -8.063 14.645 1.00 87.31 189 ALA A C 1
ATOM 1423 O O . ALA A 1 189 ? -26.699 -8.738 14.950 1.00 87.31 189 ALA A O 1
ATOM 1424 N N . ASN A 1 190 ? -24.589 -8.110 15.361 1.00 81.81 190 ASN A N 1
ATOM 1425 C CA . ASN A 1 190 ? -24.465 -8.908 16.580 1.00 81.81 190 ASN A CA 1
ATOM 1426 C C . ASN A 1 190 ? -23.469 -8.283 17.580 1.00 81.81 190 ASN A C 1
ATOM 1428 O O . ASN A 1 190 ? -22.262 -8.541 17.489 1.00 81.81 190 ASN A O 1
ATOM 1432 N N . PRO A 1 191 ? -23.952 -7.521 18.579 1.00 73.25 191 PRO A N 1
ATOM 1433 C CA . PRO A 1 191 ? -23.085 -6.832 19.535 1.00 73.25 191 PRO A CA 1
ATOM 1434 C C . PRO A 1 191 ? -22.277 -7.774 20.448 1.00 73.25 191 PRO A C 1
ATOM 1436 O O . PRO A 1 191 ? -21.321 -7.325 21.074 1.00 73.25 191 PRO A O 1
ATOM 1439 N N . ASN A 1 192 ? -22.595 -9.076 20.498 1.00 73.88 192 ASN A N 1
ATOM 1440 C CA . ASN A 1 192 ? -21.937 -10.050 21.380 1.00 73.88 192 ASN A CA 1
ATOM 1441 C C . ASN A 1 192 ? -20.875 -10.935 20.688 1.00 73.88 192 ASN A C 1
ATOM 1443 O O . ASN A 1 192 ? -20.259 -11.770 21.349 1.00 73.88 192 ASN A O 1
ATOM 1447 N N . ARG A 1 193 ? -20.640 -10.795 19.373 1.00 59.25 193 ARG A N 1
ATOM 1448 C CA . ARG A 1 193 ? -19.900 -11.798 18.571 1.00 59.25 193 ARG A CA 1
ATOM 1449 C C . ARG A 1 193 ? -18.364 -11.777 18.699 1.00 59.25 193 ARG A C 1
ATOM 1451 O O . ARG A 1 193 ? -17.736 -12.737 18.279 1.00 59.25 193 ARG A O 1
ATOM 1458 N N . LEU A 1 194 ? -17.754 -10.734 19.270 1.00 54.03 194 LEU A N 1
ATOM 1459 C CA . LEU A 1 194 ? -16.285 -10.552 19.304 1.00 54.03 194 LEU A CA 1
ATOM 1460 C C . LEU A 1 194 ? -15.635 -10.786 20.684 1.00 54.03 194 LEU A C 1
ATOM 1462 O O . LEU A 1 194 ? -14.465 -10.477 20.864 1.00 54.03 194 LEU A O 1
ATOM 1466 N N . ARG A 1 195 ? -16.369 -11.328 21.668 1.00 53.75 195 ARG A N 1
ATOM 1467 C CA . ARG A 1 195 ? -15.814 -11.703 22.990 1.00 53.75 195 ARG A CA 1
ATOM 1468 C C . ARG A 1 195 ? -15.139 -13.087 23.016 1.00 53.75 195 ARG A C 1
ATOM 1470 O O . ARG A 1 195 ? -14.933 -13.626 24.100 1.00 53.75 195 ARG A O 1
ATOM 1477 N N . ARG A 1 196 ? -14.877 -13.691 21.857 1.00 46.81 196 ARG A N 1
ATOM 1478 C CA . ARG A 1 196 ? -14.270 -15.021 21.723 1.00 46.81 196 ARG A CA 1
ATOM 1479 C C . ARG A 1 196 ? -12.983 -14.935 20.932 1.00 46.81 196 ARG A C 1
ATOM 1481 O O . ARG A 1 196 ? -12.988 -14.164 19.947 1.00 46.81 196 ARG A O 1
#

pLDDT: mean 91.64, std 9.7, range [46.81, 98.62]

Sequence (196 aa):
MARSRVQLTPGFAKRLAAGPVRREVEAVSEAVTRETRERAPDAKAWLTAKDERVRPSHDHADGQTIPENLSYQLPSLTYIRKGRGPDGKAVNPAGGWKVASGVDLAREPRDPRLPIEQKTRCRCESAPLPGAVAAKTSTLPATVEGTRVTGGTEVVFRRIAESEFGSSDAAGLHFLARAAAAVVAARRANPNRLRR

Secondary structure (DSSP, 8-state):
---------HHHHHHHIIIIIHHHHHHHHHHHHHHHHHHPPPEEEEEE-S-TTS-HHHHHHTT-EEETTS-EEEEEEEEE--EE-TTS-EEESS-EEEEEEEEEEESSTT-TTS-HHHHTT--EEEEEETTHHHHTEEEEEEEEETTEEEEEEEE--TTHHHHHHEETTEE---HHHHHHHHHHHHHHH-TTTT--

Foldseek 3Di:
DDDDDDDDDLVRLQVCLVPVVLVVQLLLLVQLLVLLLVLAAWKKAKDAPPDPPADPQSVVRHGDIGGLQFWGWTFDKDWDDFDADPVRHTPPHHIDIDGDPGTDTHSWALRPSDDPVRRPPGRMGIGIGGSPQSVQKDWARWDGDSNDIDTHIDTDDVCVVCCQPHDPRGHHSVSSVVSSVVSVVVCVVPVPPSPD

Radius of gyration: 26.27 Å; Cα contacts (8 Å, |Δi|>4): 343; chains: 1; bounding box: 78×39×70 Å

Mean predicted aligned error: 6.25 Å

Nearest PDB structures (foldseek):
  7spi-assembly1_B1  TM=4.850E-01  e=4.163E+00  Salmonella enterica subsp. enterica serovar Typhi
  7oko-assembly1_AA  TM=4.039E-01  e=4.411E+00  Salmonella enterica
  7oko-assembly1_AB  TM=3.462E-01  e=4.411E+00  Salmonella enterica

Solvent-accessible surface area (backbone atoms only — not comparable to full-atom values): 11040 Å² total; per-residue (Å²): 136,92,81,86,85,86,83,76,53,72,70,55,47,30,53,41,22,70,40,67,50,30,55,51,39,35,56,49,16,46,50,26,31,52,41,23,38,76,50,40,56,36,20,29,30,34,43,52,55,98,49,93,81,58,54,73,36,50,59,70,28,38,71,45,54,34,48,56,74,46,60,48,70,26,48,23,74,42,77,44,67,59,41,60,43,100,86,67,47,66,75,29,84,78,37,48,79,40,83,44,98,49,68,43,63,28,80,43,66,58,32,85,84,42,58,67,74,71,32,57,86,58,64,46,45,64,45,80,33,79,52,53,46,24,74,36,47,43,62,42,78,52,46,70,61,71,66,46,63,48,49,33,62,47,70,73,54,59,68,44,67,42,44,36,69,25,56,100,88,26,76,43,66,39,31,62,64,50,16,45,50,50,48,53,53,50,43,72,77,40,83,74,73,78,86,114

Organism: NCBI:txid504805